Protein AF-A0A1V6CHH7-F1 (afdb_monomer)

Sequence (220 aa):
MQAKPAYALEMKVGQLLVKRGFLDEGQLEEALTVQRKLKEYKPLGEICKELGFISGRVLRDFLSRYQKQIFLGELINKMGIISDEQLDEALQQQKKSGEKLGQILIKNGMITSAVLIDSLCVQLGIEKMHPRKDHVDRNLLDEANHAYFRKKRVIPLQLDKTKRVLTVVMEDPTDNEAIGDLQKMFNASVEPFIGPPGVTEFLLNEIFDVWYVSHSHRRA

Nearest PDB structures (foldseek):
  5htl-assembly1_B  TM=8.726E-01  e=5.259E-08  Vibrio cholerae
  8pfa-assembly1_B  TM=8.057E-01  e=2.165E-07  Thermus thermophilus HB27
  8pe0-assembly1_B  TM=7.975E-01  e=2.874E-07  Thermus thermophilus HB27
  7lkm-assembly2_B  TM=6.733E-01  e=1.162E-07  Xanthomonas citri pv. citri str. 306
  7lko-assembly2_A  TM=6.898E-01  e=7.108E-07  Xanthomonas citri pv. citri str. 306

Solvent-accessible surface area (backbone atoms only — not comparable to full-atom values): 12902 Å² total; per-residue (Å²): 138,83,80,81,80,83,75,69,88,78,72,50,70,65,58,48,34,34,78,69,67,61,35,52,72,65,59,48,51,50,38,50,54,52,49,72,70,45,94,60,91,61,60,64,70,58,44,30,35,76,73,63,64,35,52,71,65,58,50,51,54,47,25,63,74,68,72,51,59,70,44,68,64,59,49,43,32,74,66,66,63,40,52,71,68,56,48,52,50,41,52,54,50,26,75,73,71,70,54,58,59,68,58,48,33,38,75,70,67,60,43,52,73,66,56,48,52,54,50,48,26,69,60,70,74,41,52,79,44,86,86,54,75,90,58,41,46,62,69,65,51,71,76,44,61,64,68,53,37,59,74,67,30,36,41,66,29,48,69,43,79,88,79,33,37,31,38,30,40,18,61,54,84,80,47,60,64,59,51,53,50,50,22,64,74,70,68,23,51,69,46,66,25,39,32,58,85,65,47,44,59,51,46,52,44,67,69,52,55,60,51,62,72,68,58,68,75,80,77,126

pLDDT: mean 81.95, std 16.04, range [28.86, 96.25]

Secondary structure (DSSP, 8-state):
-PPPP-------HHHHHHHTTSS-HHHHHHHHHHHHH-SS---HHHHHHHTTSS-HHHHHHHHHHTT----HHHHHHHTTSS-HHHHHHHHHHHHHH---HHHHHHHTTSS-HHHHHHHHHHHHT--B----GGGS-HHHHHTS-HHHHHHHTEEEEEEETTTTEEEEEES-TT-HHHHHHHHHHHTSEEEEEEPPTTHHHHHHHHHHHHHHHHHTTS--

Foldseek 3Di:
DDDDDDPDPPQAPLSVCCVVVLAPPVLSVVLVVVQVPDPFHADSLVSCCVVVSHPPVRSVVSCVVVVVQVPLLVLCCVRVLADPVRSVVLVVVCVVPVDDSLVSCVVVVSDPPVSSLVSVCRRVVAAADADDLVQADVVLVVLDPVVLCVVQVKGFRDAPPVQQETEMEGCDPPPVVNQVVSCVSSVGHYRYHYYDPCSSVVSSCVNPVVVVVVPVPPPD

Structure (mmCIF, N/CA/C/O backbone):
data_AF-A0A1V6CHH7-F1
#
_entry.id   AF-A0A1V6CHH7-F1
#
loop_
_atom_site.group_PDB
_atom_site.id
_atom_site.type_symbol
_atom_site.label_atom_id
_atom_site.label_alt_id
_atom_site.label_comp_id
_atom_site.label_asym_id
_atom_site.label_entity_id
_atom_site.label_seq_id
_atom_site.pdbx_PDB_ins_code
_atom_site.Cartn_x
_atom_site.Cartn_y
_atom_site.Cartn_z
_atom_site.occupancy
_atom_site.B_iso_or_equiv
_atom_site.auth_seq_id
_atom_site.auth_comp_id
_atom_site.auth_asym_id
_atom_site.auth_atom_id
_atom_site.pdbx_PDB_model_num
ATOM 1 N N . MET A 1 1 ? -28.448 18.835 31.949 1.00 37.50 1 MET A N 1
ATOM 2 C CA . MET A 1 1 ? -28.717 17.784 30.943 1.00 37.50 1 MET A CA 1
ATOM 3 C C . MET A 1 1 ? -28.464 18.390 29.573 1.00 37.50 1 MET A C 1
ATOM 5 O O . MET A 1 1 ? -29.307 19.130 29.091 1.00 37.50 1 MET A O 1
ATOM 9 N N . GLN A 1 2 ? -27.263 18.215 29.017 1.00 28.86 2 GLN A N 1
ATOM 10 C CA . GLN A 1 2 ? -26.911 18.787 27.713 1.00 28.86 2 GLN A CA 1
ATOM 11 C C . GLN A 1 2 ? -27.293 17.817 26.591 1.00 28.86 2 GLN A C 1
ATOM 13 O O . GLN A 1 2 ? -27.089 16.608 26.701 1.00 28.86 2 GLN A O 1
ATOM 18 N N . ALA A 1 3 ? -27.915 18.374 25.556 1.00 32.84 3 ALA A N 1
ATOM 19 C CA . ALA A 1 3 ? -28.428 17.678 24.390 1.00 32.84 3 ALA A CA 1
ATOM 20 C C . ALA A 1 3 ? -27.291 17.076 23.548 1.00 32.84 3 ALA A C 1
ATOM 22 O O . ALA A 1 3 ? -26.293 17.739 23.273 1.00 32.84 3 ALA A O 1
ATOM 23 N N . LYS A 1 4 ? -27.468 15.818 23.123 1.00 29.48 4 LYS A N 1
ATOM 24 C CA . LYS A 1 4 ? -26.611 15.148 22.135 1.00 29.48 4 LYS A CA 1
ATOM 25 C C . LYS A 1 4 ? -26.684 15.900 20.796 1.00 29.48 4 LYS A C 1
ATOM 27 O O . LYS A 1 4 ? -27.801 16.176 20.352 1.00 29.48 4 LYS A O 1
ATOM 32 N N . PRO A 1 5 ? -25.560 16.193 20.121 1.00 31.23 5 PRO A N 1
ATOM 33 C CA . PRO A 1 5 ? -25.611 16.731 18.773 1.00 31.23 5 PRO A CA 1
ATOM 34 C C . PRO A 1 5 ? -26.110 15.649 17.806 1.00 31.23 5 PRO A C 1
ATOM 36 O O . PRO A 1 5 ? -25.734 14.478 17.891 1.00 31.23 5 PRO A O 1
ATOM 39 N N . ALA A 1 6 ? -26.998 16.059 16.906 1.00 34.72 6 ALA A N 1
ATOM 40 C CA . ALA A 1 6 ? -27.558 15.240 15.846 1.00 34.72 6 ALA A CA 1
ATOM 41 C C . ALA A 1 6 ? -26.473 14.904 14.812 1.00 34.72 6 ALA A C 1
ATOM 43 O O . ALA A 1 6 ? -26.274 15.638 13.846 1.00 34.72 6 ALA A O 1
ATOM 44 N N . TYR A 1 7 ? -25.769 13.788 15.004 1.00 33.09 7 TYR A N 1
ATOM 45 C CA . TYR A 1 7 ? -25.058 13.143 13.907 1.00 33.09 7 TYR A CA 1
ATOM 46 C C . TYR A 1 7 ? -26.117 12.638 12.928 1.00 33.09 7 TYR A C 1
ATOM 48 O O . TYR A 1 7 ? -26.926 11.766 13.251 1.00 33.09 7 TYR A O 1
ATOM 56 N N . ALA A 1 8 ? -26.167 13.277 11.761 1.00 28.98 8 ALA A N 1
ATOM 57 C CA . ALA A 1 8 ? -26.983 12.878 10.628 1.00 28.98 8 ALA A CA 1
ATOM 58 C C . ALA A 1 8 ? -26.896 11.358 10.421 1.00 28.98 8 ALA A C 1
ATOM 60 O O . ALA A 1 8 ? -25.827 10.785 10.606 1.00 28.98 8 ALA A O 1
ATOM 61 N N . LEU A 1 9 ? -28.010 10.715 10.050 1.00 34.28 9 LEU A N 1
ATOM 62 C CA . LEU A 1 9 ? -28.070 9.286 9.734 1.00 34.28 9 LEU A CA 1
ATOM 63 C C . LEU A 1 9 ? -26.951 8.893 8.750 1.00 34.28 9 LEU A C 1
ATOM 65 O O . LEU A 1 9 ? -27.120 8.976 7.531 1.00 34.28 9 LEU A O 1
ATOM 69 N N . GLU A 1 10 ? -25.808 8.449 9.268 1.00 47.56 10 GLU A N 1
ATOM 70 C CA . GLU A 1 10 ? -24.714 7.946 8.454 1.00 47.56 10 GLU A CA 1
ATOM 71 C C . GLU A 1 10 ? -25.111 6.577 7.910 1.00 47.56 10 GLU A C 1
ATOM 73 O O . GLU A 1 10 ? -24.946 5.536 8.548 1.00 47.56 10 GLU A O 1
ATOM 78 N N . MET A 1 11 ? -25.655 6.564 6.695 1.00 56.47 11 MET A N 1
ATOM 79 C CA . MET A 1 11 ? -25.914 5.320 5.979 1.00 56.47 11 MET A CA 1
ATOM 80 C C . MET A 1 11 ? -24.599 4.539 5.820 1.00 56.47 11 MET A C 1
ATOM 82 O O . MET A 1 11 ? -23.592 5.065 5.331 1.00 56.47 11 MET A O 1
ATOM 86 N N . LYS A 1 12 ? -24.575 3.266 6.229 1.00 70.50 12 LYS A N 1
ATOM 87 C CA . LYS A 1 12 ? -23.398 2.389 6.063 1.00 70.50 12 LYS A CA 1
ATOM 88 C C . LYS A 1 12 ? -23.129 2.129 4.573 1.00 70.50 12 LYS A C 1
ATOM 90 O O . LYS A 1 12 ? -24.052 2.197 3.768 1.00 70.50 12 LYS A O 1
ATOM 95 N N . VAL A 1 13 ? -21.882 1.802 4.196 1.00 72.44 13 VAL A N 1
ATOM 96 C CA . VAL A 1 13 ? -21.494 1.549 2.782 1.00 72.44 13 VAL A CA 1
ATOM 97 C C . VAL A 1 13 ? -22.425 0.532 2.116 1.00 72.44 13 VAL A C 1
ATOM 99 O O . VAL A 1 13 ? -22.892 0.786 1.015 1.00 72.44 13 VAL A O 1
ATOM 102 N N . GLY A 1 14 ? -22.769 -0.562 2.803 1.00 74.44 14 GLY A N 1
ATOM 103 C CA . GLY A 1 14 ? -23.695 -1.571 2.277 1.00 74.44 14 GLY A CA 1
ATOM 104 C C . GLY A 1 14 ? -25.091 -1.029 1.968 1.00 74.44 14 GLY A C 1
ATOM 105 O O . GLY A 1 14 ? -25.618 -1.252 0.887 1.00 74.44 14 GLY A O 1
ATOM 106 N N . GLN A 1 15 ? -25.663 -0.227 2.869 1.00 79.31 15 GLN A N 1
ATOM 107 C CA . GLN A 1 15 ? -26.970 0.407 2.651 1.00 79.31 15 GLN A CA 1
ATOM 108 C C . GLN A 1 15 ? -26.923 1.441 1.522 1.00 79.31 15 GLN A C 1
ATOM 110 O O . GLN A 1 15 ? -27.891 1.629 0.792 1.00 79.31 15 GLN A O 1
ATOM 115 N N . LEU A 1 16 ? -25.789 2.125 1.381 1.00 79.69 16 LEU A N 1
ATOM 116 C CA . LEU A 1 16 ? -25.525 3.054 0.291 1.00 79.69 16 LEU A CA 1
ATOM 117 C C . LEU A 1 16 ? -25.422 2.322 -1.054 1.00 79.69 16 LEU A C 1
ATOM 119 O O . LEU A 1 16 ? -25.977 2.810 -2.034 1.00 79.69 16 LEU A O 1
ATOM 123 N N . LEU A 1 17 ? -24.764 1.163 -1.102 1.00 82.19 17 LEU A N 1
ATOM 124 C CA . LEU A 1 17 ? -24.679 0.326 -2.301 1.00 82.19 17 LEU A CA 1
ATOM 125 C C . LEU A 1 17 ? -26.068 -0.163 -2.732 1.00 82.19 17 LEU A C 1
ATOM 127 O O . LEU A 1 17 ? -26.404 -0.031 -3.908 1.00 82.19 17 LEU A O 1
ATOM 131 N N . VAL A 1 18 ? -26.902 -0.603 -1.782 1.00 86.12 18 VAL A N 1
ATOM 132 C CA . VAL A 1 18 ? -28.293 -1.007 -2.057 1.00 86.12 18 VAL A CA 1
ATOM 133 C C . VAL A 1 18 ? -29.136 0.163 -2.547 1.00 86.12 18 VAL A C 1
ATOM 135 O O . VAL A 1 18 ? -29.728 0.113 -3.621 1.00 86.12 18 VAL A O 1
ATOM 138 N N . LYS A 1 19 ? -29.122 1.287 -1.820 1.00 81.94 19 LYS A N 1
ATOM 139 C CA . LYS A 1 19 ? -29.899 2.484 -2.181 1.00 81.94 19 LYS A CA 1
ATOM 140 C C . LYS A 1 19 ? -29.558 3.029 -3.571 1.00 81.94 19 LYS A C 1
ATOM 142 O O . LYS A 1 19 ? -30.366 3.730 -4.174 1.00 81.94 19 LYS A O 1
ATOM 147 N N 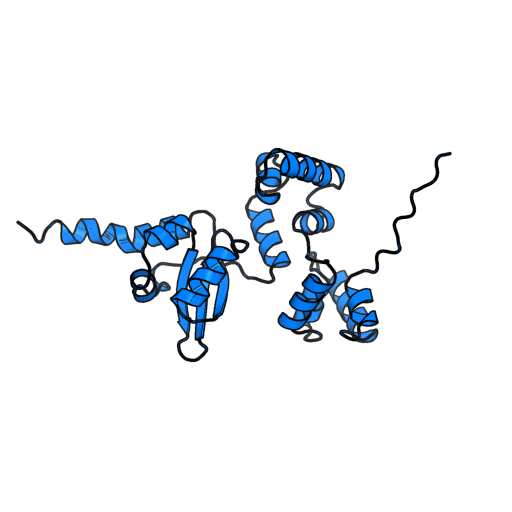. ARG A 1 20 ? -28.345 2.774 -4.059 1.00 82.81 20 ARG A N 1
ATOM 148 C CA . ARG A 1 20 ? -27.863 3.239 -5.364 1.00 82.81 20 ARG A CA 1
ATOM 149 C C . ARG A 1 20 ? -27.937 2.163 -6.452 1.00 82.81 20 ARG A C 1
ATOM 151 O O . ARG A 1 20 ? -27.509 2.443 -7.565 1.00 82.81 20 ARG A O 1
ATOM 158 N N . GLY A 1 21 ? -28.477 0.982 -6.142 1.00 83.38 21 GLY A N 1
ATOM 159 C CA . GLY A 1 21 ? -28.689 -0.107 -7.097 1.00 83.38 21 GLY A CA 1
ATOM 160 C C . GLY A 1 21 ? -27.425 -0.876 -7.487 1.00 83.38 21 GLY A C 1
ATOM 161 O O . GLY A 1 21 ? -27.430 -1.552 -8.508 1.00 83.38 21 GLY A O 1
ATOM 162 N N . PHE A 1 22 ? -26.338 -0.762 -6.715 1.00 84.38 22 PHE A N 1
ATOM 163 C CA . PHE A 1 22 ? -25.127 -1.571 -6.922 1.00 84.38 22 PHE A CA 1
ATOM 164 C C . PHE A 1 22 ? -25.210 -2.941 -6.250 1.00 84.38 22 PHE A C 1
ATOM 166 O O . PHE A 1 22 ? -24.449 -3.830 -6.611 1.00 84.38 22 PHE A O 1
ATOM 173 N N . LEU A 1 23 ? -26.092 -3.080 -5.260 1.00 88.56 23 LEU A N 1
ATOM 174 C CA . LEU A 1 23 ? -26.434 -4.335 -4.601 1.00 88.56 23 LEU A CA 1
ATOM 175 C C . LEU A 1 23 ? -27.955 -4.421 -4.466 1.00 88.56 23 LEU A C 1
ATOM 177 O O . LEU A 1 23 ? -28.618 -3.387 -4.357 1.00 88.56 23 LEU A O 1
ATOM 181 N N . ASP A 1 24 ? -28.498 -5.629 -4.406 1.00 92.00 24 ASP A N 1
ATOM 182 C CA . ASP A 1 24 ? -29.839 -5.862 -3.865 1.00 92.00 24 ASP A CA 1
ATOM 183 C C . ASP A 1 24 ? -29.795 -6.183 -2.355 1.00 92.00 24 ASP A C 1
ATOM 185 O O . ASP A 1 24 ? -28.725 -6.311 -1.745 1.00 92.00 24 ASP A O 1
ATOM 189 N N . GLU A 1 25 ? -30.966 -6.251 -1.716 1.00 89.25 25 GLU A N 1
ATOM 190 C CA . GLU A 1 25 ? -31.066 -6.533 -0.278 1.00 89.25 25 GLU A CA 1
ATOM 191 C C . GLU A 1 25 ? -30.556 -7.936 0.091 1.00 89.25 25 GLU A C 1
ATOM 193 O O . GLU A 1 25 ? -29.944 -8.092 1.149 1.00 89.25 25 GLU A O 1
ATOM 198 N N . GLY A 1 26 ? -30.725 -8.927 -0.791 1.00 89.19 26 GLY A N 1
ATOM 199 C CA . GLY A 1 26 ? -30.255 -10.297 -0.576 1.00 89.19 26 GLY A CA 1
ATOM 200 C C . GLY A 1 26 ? -28.731 -10.404 -0.640 1.00 89.19 26 GLY A C 1
ATOM 201 O O . GLY A 1 26 ? -28.111 -10.982 0.250 1.00 89.19 26 GLY A O 1
ATOM 202 N N . GLN A 1 27 ? -28.108 -9.760 -1.626 1.00 90.56 27 GLN A N 1
ATOM 203 C CA . GLN A 1 27 ? -26.653 -9.651 -1.758 1.00 90.56 27 GLN A CA 1
ATOM 204 C C . GLN A 1 27 ? -26.027 -8.939 -0.553 1.00 90.56 27 GLN A C 1
ATOM 206 O O . GLN A 1 27 ? -24.961 -9.326 -0.065 1.00 90.56 27 GLN A O 1
ATOM 211 N N . LEU A 1 28 ? -26.686 -7.894 -0.040 1.00 89.38 28 LEU A N 1
ATOM 212 C CA . LEU A 1 28 ? -26.245 -7.216 1.176 1.00 89.38 28 LEU A CA 1
ATOM 213 C C . LEU A 1 28 ? -26.321 -8.143 2.400 1.00 89.38 28 LEU A C 1
ATOM 215 O O . LEU A 1 28 ? -25.389 -8.167 3.209 1.00 89.38 28 LEU A O 1
ATOM 219 N N . GLU A 1 29 ? -27.411 -8.891 2.551 1.00 91.06 29 GLU A N 1
ATOM 220 C CA . GLU A 1 29 ? -27.603 -9.822 3.665 1.00 91.06 29 GLU A CA 1
ATOM 221 C C . GLU A 1 29 ? -26.596 -10.981 3.636 1.00 91.06 29 GLU A C 1
ATOM 223 O O . GLU A 1 29 ? -26.021 -11.341 4.672 1.00 91.06 29 GLU A O 1
ATOM 228 N N . GLU A 1 30 ? -26.301 -11.506 2.447 1.00 92.00 30 GLU A N 1
ATOM 229 C CA . GLU A 1 30 ? -25.282 -12.533 2.242 1.00 92.00 30 GLU A CA 1
ATOM 230 C C . GLU A 1 30 ? -23.889 -12.019 2.628 1.00 92.00 30 GLU A C 1
ATOM 232 O O . GLU A 1 30 ? -23.204 -12.629 3.457 1.00 92.00 30 GLU A O 1
ATOM 237 N N . ALA A 1 31 ? -23.496 -10.844 2.125 1.00 87.88 31 ALA A N 1
ATOM 238 C CA . ALA A 1 31 ? -22.212 -10.232 2.457 1.00 87.88 31 ALA A CA 1
ATOM 239 C C . ALA A 1 31 ? -22.072 -9.947 3.966 1.00 87.88 31 ALA A C 1
ATOM 241 O O . ALA A 1 31 ? -21.010 -10.174 4.550 1.00 87.88 31 ALA A O 1
ATOM 242 N N . LEU A 1 32 ? -23.144 -9.499 4.631 1.00 87.94 32 LEU A N 1
ATOM 243 C CA . LEU A 1 32 ? -23.162 -9.287 6.085 1.00 87.94 32 LEU A CA 1
ATOM 244 C C . LEU A 1 32 ? -23.050 -10.600 6.868 1.00 87.94 32 LEU A C 1
ATOM 246 O O . LEU A 1 32 ? -22.394 -10.645 7.912 1.00 87.94 32 LEU A O 1
ATOM 250 N N . THR A 1 33 ? -23.672 -11.670 6.375 1.00 91.19 33 THR A N 1
ATOM 251 C CA . THR A 1 33 ? -23.576 -13.008 6.967 1.00 91.19 33 THR A CA 1
ATOM 252 C C . THR A 1 33 ? -22.151 -13.538 6.894 1.00 91.19 33 THR A C 1
ATOM 254 O O . THR A 1 33 ? -21.646 -14.063 7.889 1.00 91.19 33 THR A O 1
ATOM 257 N N . VAL A 1 34 ? -21.482 -13.359 5.752 1.00 89.31 34 VAL A N 1
ATOM 258 C CA . VAL A 1 34 ? -20.058 -13.683 5.597 1.00 89.31 34 VAL A CA 1
ATOM 259 C C . VAL A 1 34 ? -19.221 -12.841 6.557 1.00 89.31 34 VAL A C 1
ATOM 261 O O . VAL A 1 34 ? -18.462 -13.404 7.342 1.00 89.31 34 VAL A O 1
ATOM 264 N N . GLN A 1 35 ? -19.420 -11.518 6.588 1.00 86.56 35 GLN A N 1
ATOM 265 C CA . GLN A 1 35 ? -18.656 -10.609 7.449 1.00 86.56 35 GLN A CA 1
ATOM 266 C C . GLN A 1 35 ? -18.708 -11.002 8.931 1.00 86.56 35 GLN A C 1
ATOM 268 O O . GLN A 1 35 ? -17.686 -10.971 9.609 1.00 86.56 35 GLN A O 1
ATOM 273 N N . ARG A 1 36 ? -19.883 -11.404 9.433 1.00 86.69 36 ARG A N 1
ATOM 274 C CA . ARG A 1 36 ? -20.072 -11.828 10.834 1.00 86.69 36 ARG A CA 1
ATOM 275 C C . ARG A 1 36 ? -19.389 -13.151 11.176 1.00 86.69 36 ARG A C 1
ATOM 277 O O . ARG A 1 36 ? -19.125 -13.400 12.347 1.00 86.69 36 ARG A O 1
ATOM 284 N N . LYS A 1 37 ? -19.166 -14.017 10.185 1.00 88.69 37 LYS A N 1
ATOM 285 C CA . LYS A 1 37 ? -18.543 -15.337 10.368 1.00 88.69 37 LYS A CA 1
ATOM 286 C C . LYS A 1 37 ? -17.018 -15.291 10.267 1.00 88.69 37 LYS A C 1
ATOM 288 O O . LYS A 1 37 ? -16.365 -16.252 10.672 1.00 88.69 37 LYS A O 1
ATOM 293 N N . LEU A 1 38 ? -16.450 -14.219 9.714 1.00 82.50 38 LEU A N 1
ATOM 294 C CA . LEU A 1 38 ? -15.005 -14.070 9.597 1.00 82.50 38 LEU A CA 1
ATOM 295 C C . LEU A 1 38 ? -14.375 -13.841 10.974 1.00 82.50 38 LEU A C 1
ATOM 297 O O . LEU A 1 38 ? -14.866 -13.056 11.781 1.00 82.50 38 LEU A O 1
ATOM 301 N N . LYS A 1 39 ? -13.259 -14.533 11.223 1.00 75.69 39 LYS A N 1
ATOM 302 C CA . LYS A 1 39 ? -12.433 -14.311 12.418 1.00 75.69 39 LYS A CA 1
ATOM 303 C C . LYS A 1 39 ? -11.689 -12.975 12.361 1.00 75.69 39 LYS A C 1
ATOM 305 O O . LYS A 1 39 ? -11.415 -12.391 13.400 1.00 75.69 39 LYS A O 1
ATOM 310 N N . GLU A 1 40 ? -11.374 -12.515 11.154 1.00 72.44 40 GLU A N 1
ATOM 311 C CA . GLU A 1 40 ? -10.684 -11.255 10.889 1.00 72.44 40 GLU A CA 1
ATOM 312 C C . GLU A 1 40 ? -11.654 -10.248 10.275 1.00 72.44 40 GLU A C 1
ATOM 314 O O . GLU A 1 40 ? -12.497 -10.596 9.442 1.00 72.44 40 GLU A O 1
ATOM 319 N N . TYR A 1 41 ? -11.538 -8.984 10.679 1.00 72.88 41 TYR A N 1
ATOM 320 C CA . TYR A 1 41 ? -12.363 -7.924 10.120 1.00 72.88 41 TYR A CA 1
ATOM 321 C C . TYR A 1 41 ? -12.027 -7.725 8.639 1.00 72.88 41 TYR A C 1
ATOM 323 O O . TYR A 1 41 ? -10.924 -7.314 8.285 1.00 72.88 41 TYR A O 1
ATOM 331 N N . LYS A 1 42 ? -13.016 -7.954 7.772 1.00 75.12 42 LYS A N 1
ATOM 332 C CA . LYS A 1 42 ? -12.955 -7.582 6.357 1.00 75.12 42 LYS A CA 1
ATOM 333 C C . LYS A 1 42 ? -14.040 -6.543 6.050 1.00 75.12 42 LYS A C 1
ATOM 335 O O . LYS A 1 42 ? -15.192 -6.733 6.458 1.00 75.12 42 LYS A O 1
ATOM 340 N N . PRO A 1 43 ? -13.724 -5.435 5.353 1.00 79.75 43 PRO A N 1
ATOM 341 C CA . PRO A 1 43 ? -14.716 -4.447 4.952 1.00 79.75 43 PRO A CA 1
ATOM 342 C C . PRO A 1 43 ? -15.796 -5.059 4.059 1.00 79.75 43 PRO A C 1
ATOM 344 O O . PRO A 1 43 ? -15.513 -5.877 3.188 1.00 79.75 43 PRO A O 1
ATOM 347 N N . LEU A 1 44 ? -17.035 -4.595 4.217 1.00 81.31 44 LEU A N 1
ATOM 348 C CA . LEU A 1 44 ? -18.167 -5.138 3.468 1.00 81.31 44 LEU A CA 1
ATOM 349 C C . LEU A 1 44 ? -18.004 -4.976 1.947 1.00 81.31 44 LEU A C 1
ATOM 351 O O . LEU A 1 44 ? -18.374 -5.870 1.204 1.00 81.31 44 LEU A O 1
ATOM 355 N N . GLY A 1 45 ? -17.404 -3.872 1.485 1.00 80.94 45 GLY A N 1
ATOM 356 C CA . GLY A 1 45 ? -17.126 -3.665 0.059 1.00 80.94 45 GLY A CA 1
ATOM 357 C C . GLY A 1 45 ? -16.182 -4.720 -0.527 1.00 80.94 45 GLY A C 1
ATOM 358 O O . GLY A 1 45 ? -16.438 -5.224 -1.616 1.00 80.94 45 GLY A O 1
ATOM 359 N N . GLU A 1 46 ? -15.143 -5.107 0.216 1.00 78.88 46 GLU A N 1
ATOM 360 C CA . GLU A 1 46 ? -14.210 -6.166 -0.193 1.00 78.88 46 GLU A CA 1
ATOM 361 C C . GLU A 1 46 ? -14.899 -7.533 -0.236 1.00 78.88 46 GLU A C 1
ATOM 363 O O . GLU A 1 46 ? -14.711 -8.288 -1.184 1.00 78.88 46 GLU A O 1
ATOM 368 N N . ILE A 1 47 ? -15.777 -7.820 0.728 1.00 84.69 47 ILE A N 1
ATOM 369 C CA . ILE A 1 47 ? -16.596 -9.040 0.716 1.00 84.69 47 ILE A CA 1
ATOM 370 C C . ILE A 1 47 ? -17.524 -9.053 -0.505 1.00 84.69 47 ILE A C 1
ATOM 372 O O . ILE A 1 47 ? -17.595 -10.054 -1.210 1.00 84.69 47 ILE A O 1
ATOM 376 N N . CYS A 1 48 ? -18.187 -7.937 -0.820 1.00 85.00 48 CYS A N 1
ATOM 377 C CA . CYS A 1 48 ? -19.018 -7.825 -2.021 1.00 85.00 48 CYS A CA 1
ATOM 378 C C . CYS A 1 48 ? -18.209 -8.021 -3.316 1.00 85.00 48 CYS A C 1
ATOM 380 O O . CYS A 1 48 ? -18.752 -8.517 -4.302 1.00 85.00 48 CYS A O 1
ATOM 382 N N . LYS A 1 49 ? -16.924 -7.637 -3.327 1.00 87.12 49 LYS A N 1
ATOM 383 C CA . LYS A 1 49 ? -16.003 -7.883 -4.446 1.00 87.12 49 LYS A CA 1
ATOM 384 C C . LYS A 1 49 ? -15.664 -9.368 -4.574 1.00 87.12 49 LYS A C 1
ATOM 386 O O . LYS A 1 49 ? -15.733 -9.909 -5.671 1.00 87.12 49 LYS A O 1
ATOM 391 N N . GLU A 1 50 ? -15.322 -10.024 -3.466 1.00 85.12 50 GLU A N 1
ATOM 392 C CA . GLU A 1 50 ? -14.983 -11.456 -3.426 1.00 85.12 50 GLU A CA 1
ATOM 393 C C . GLU A 1 50 ? -16.166 -12.357 -3.788 1.00 85.12 50 GLU A C 1
ATOM 395 O O . GLU A 1 50 ? -15.990 -13.342 -4.497 1.00 85.12 50 GLU A O 1
ATOM 400 N N . LEU A 1 51 ? -17.376 -11.986 -3.363 1.00 87.94 51 LEU A N 1
ATOM 401 C CA . LEU A 1 51 ? -18.618 -12.671 -3.734 1.00 87.94 51 LEU A CA 1
ATOM 402 C C . LEU A 1 51 ? -19.058 -12.378 -5.180 1.00 87.94 51 LEU A C 1
ATOM 404 O O . LEU A 1 51 ? -20.035 -12.947 -5.658 1.00 87.94 51 LEU A O 1
ATOM 408 N N . GLY A 1 52 ? -18.356 -11.492 -5.893 1.00 86.25 52 GLY A N 1
ATOM 409 C CA . GLY A 1 52 ? -18.651 -11.153 -7.285 1.00 86.25 52 GLY A CA 1
ATOM 410 C C . GLY A 1 52 ? -19.869 -10.247 -7.480 1.00 86.25 52 GLY A C 1
ATOM 411 O O . GLY A 1 52 ? -20.282 -10.031 -8.617 1.00 86.25 52 GLY A O 1
ATOM 412 N N . PHE A 1 53 ? -20.433 -9.679 -6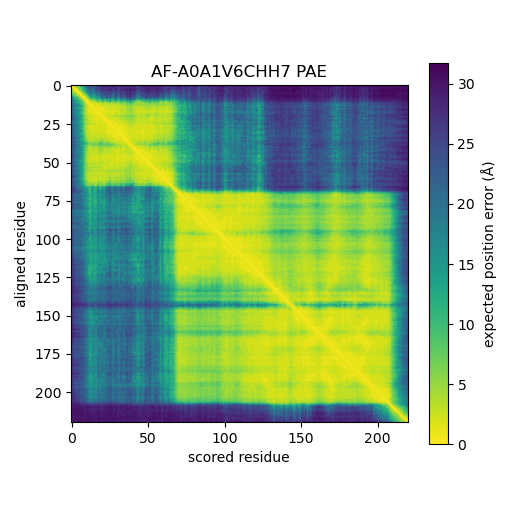.410 1.00 90.38 53 PHE A N 1
ATOM 413 C CA . PHE A 1 53 ? -21.594 -8.786 -6.497 1.00 90.38 53 PHE A CA 1
ATOM 414 C C . PHE A 1 53 ? -21.243 -7.436 -7.117 1.00 90.38 53 PHE A C 1
ATOM 416 O O . PHE A 1 53 ? -22.052 -6.837 -7.821 1.00 90.38 53 PHE A O 1
ATOM 423 N N . ILE A 1 54 ? -20.022 -6.955 -6.877 1.00 86.25 54 ILE A N 1
ATOM 424 C CA . ILE A 1 54 ? -19.514 -5.708 -7.450 1.00 86.25 54 ILE A CA 1
ATOM 425 C C . ILE A 1 54 ? -18.090 -5.897 -7.963 1.00 86.25 54 ILE A C 1
ATOM 427 O O . ILE A 1 54 ? -17.257 -6.544 -7.336 1.00 86.25 54 ILE A O 1
ATOM 431 N N . SER A 1 55 ? -17.770 -5.279 -9.099 1.00 83.25 55 SER A N 1
ATOM 432 C CA . SER A 1 55 ? -16.386 -5.258 -9.576 1.00 83.25 55 SER A CA 1
ATOM 433 C C . SER A 1 55 ? -15.533 -4.295 -8.744 1.00 83.25 55 SER A C 1
ATOM 435 O O . SER A 1 55 ? -16.017 -3.265 -8.269 1.00 83.25 55 SER A O 1
ATOM 437 N N . GLY A 1 56 ? -14.228 -4.564 -8.646 1.00 74.94 56 GLY A N 1
ATOM 438 C CA . GLY A 1 56 ? -13.294 -3.662 -7.962 1.00 74.94 56 GLY A CA 1
ATOM 439 C C . GLY A 1 56 ? -13.270 -2.245 -8.555 1.00 74.94 56 GLY A C 1
ATOM 440 O O . GLY A 1 56 ? -13.083 -1.279 -7.824 1.00 74.94 56 GLY A O 1
ATOM 441 N N . ARG A 1 57 ? -13.522 -2.089 -9.866 1.00 74.50 57 ARG A N 1
ATOM 442 C CA . ARG A 1 57 ? -13.643 -0.767 -10.508 1.00 74.50 57 ARG A CA 1
ATOM 443 C C . ARG A 1 57 ? -14.885 -0.023 -10.013 1.00 74.50 57 ARG A C 1
ATOM 445 O O . ARG A 1 57 ? -14.767 1.114 -9.576 1.00 74.50 57 ARG A O 1
ATOM 452 N N . VAL A 1 58 ? -16.041 -0.686 -10.021 1.00 76.81 58 VAL A N 1
ATOM 453 C CA . VAL A 1 58 ? -17.311 -0.110 -9.552 1.00 76.81 58 VAL A CA 1
ATOM 454 C C . VAL A 1 58 ? -17.231 0.265 -8.075 1.00 76.81 58 VAL A C 1
ATOM 456 O O . VAL A 1 58 ? -17.644 1.360 -7.704 1.00 76.81 58 VAL A O 1
ATOM 459 N N . LEU A 1 59 ? -16.644 -0.600 -7.244 1.00 77.75 59 LEU A N 1
ATOM 460 C CA . LEU A 1 59 ? -16.433 -0.315 -5.828 1.00 77.75 59 LEU A CA 1
ATOM 461 C C . LEU A 1 59 ? -15.541 0.918 -5.632 1.00 77.75 59 LEU A C 1
ATOM 463 O O . LEU A 1 59 ? -15.912 1.819 -4.885 1.00 77.75 59 LEU A O 1
ATOM 467 N N . ARG A 1 60 ? -14.405 1.012 -6.333 1.00 71.19 60 ARG A N 1
ATOM 468 C CA . ARG A 1 60 ? -13.517 2.183 -6.239 1.00 71.19 60 ARG A CA 1
ATOM 469 C C . ARG A 1 60 ? -14.201 3.475 -6.681 1.00 71.19 60 ARG A C 1
ATOM 471 O O . ARG A 1 60 ? -14.094 4.485 -5.981 1.00 71.19 60 ARG A O 1
ATOM 478 N N . ASP A 1 61 ? -14.931 3.442 -7.793 1.00 71.06 61 ASP A N 1
ATOM 479 C CA . ASP A 1 61 ? -15.664 4.604 -8.306 1.00 71.06 61 ASP A CA 1
ATOM 480 C C . ASP A 1 61 ? -16.759 5.039 -7.325 1.00 71.06 61 ASP A C 1
ATOM 482 O O . ASP A 1 61 ? -16.956 6.231 -7.082 1.00 71.06 61 ASP A O 1
ATOM 486 N N . PHE A 1 62 ? -17.448 4.072 -6.717 1.00 78.25 62 PHE A N 1
ATOM 487 C CA . PHE A 1 62 ? -18.471 4.306 -5.707 1.00 78.25 62 PHE A CA 1
ATOM 488 C C . PHE A 1 62 ? -17.896 4.964 -4.450 1.00 78.25 62 PHE A C 1
ATOM 490 O O . PHE A 1 62 ? -18.358 6.028 -4.036 1.00 78.25 62 PHE A O 1
ATOM 497 N N . LEU A 1 63 ? -16.863 4.360 -3.860 1.00 72.31 63 LEU A N 1
ATOM 498 C CA . LEU A 1 63 ? -16.207 4.860 -2.651 1.00 72.31 63 LEU A CA 1
ATOM 499 C C . LEU A 1 63 ? -15.631 6.269 -2.864 1.00 72.31 63 LEU A C 1
ATOM 501 O O . LEU A 1 63 ? -15.785 7.132 -1.999 1.00 72.31 63 LEU A O 1
ATOM 505 N N . SER A 1 64 ? -15.070 6.532 -4.048 1.00 66.50 64 SER A N 1
ATOM 506 C CA . SER A 1 64 ? -14.568 7.856 -4.435 1.00 66.50 64 SER A CA 1
ATOM 507 C C . SER A 1 64 ? -15.688 8.896 -4.558 1.00 66.50 64 SER A C 1
ATOM 509 O O . SER A 1 64 ? -15.537 10.019 -4.082 1.00 66.50 64 SER A O 1
ATOM 511 N N . ARG A 1 65 ? -16.839 8.536 -5.150 1.00 69.12 65 ARG A N 1
ATOM 512 C CA . ARG A 1 65 ? -17.984 9.453 -5.338 1.00 69.12 65 ARG A CA 1
ATOM 513 C C . ARG A 1 65 ? -18.718 9.796 -4.044 1.00 69.12 65 ARG A C 1
ATOM 515 O O . ARG A 1 65 ? -19.269 10.887 -3.945 1.00 69.12 65 ARG A O 1
ATOM 522 N N . TYR A 1 66 ? -18.749 8.888 -3.070 1.00 61.56 66 TYR A N 1
ATOM 523 C CA . TYR A 1 66 ? -19.463 9.093 -1.801 1.00 61.56 66 TYR A CA 1
ATOM 524 C C . TYR A 1 66 ? -18.543 9.435 -0.627 1.00 61.56 66 TYR A C 1
ATOM 526 O O . TYR A 1 66 ? -18.969 9.308 0.518 1.00 61.56 66 TYR A O 1
ATOM 534 N N . GLN A 1 67 ? -17.292 9.833 -0.901 1.00 54.06 67 GLN A N 1
ATOM 535 C CA . GLN A 1 67 ? -16.251 10.136 0.096 1.00 54.06 67 GLN A CA 1
ATOM 536 C C . GLN A 1 67 ? -16.020 9.034 1.143 1.00 54.06 67 GLN A C 1
ATOM 538 O O . GLN A 1 67 ? -15.303 9.243 2.117 1.00 54.06 67 GLN A O 1
ATOM 543 N N . LYS A 1 68 ? -16.554 7.828 0.930 1.00 54.09 68 LYS A N 1
ATOM 544 C CA . LYS A 1 68 ? -16.241 6.661 1.747 1.00 54.09 68 LYS A CA 1
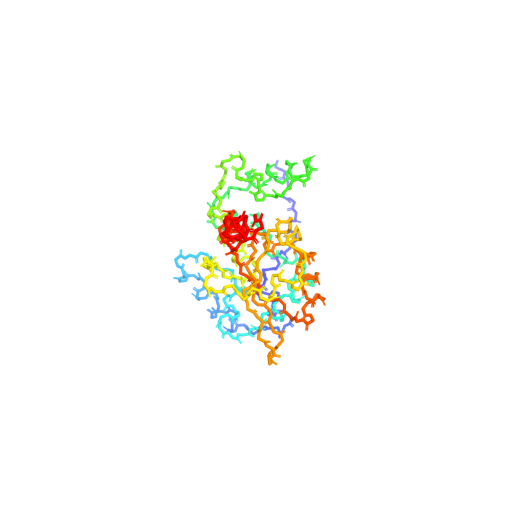ATOM 545 C C . LYS A 1 68 ? -15.005 5.995 1.179 1.00 54.09 68 LYS A C 1
ATOM 547 O O . LYS A 1 68 ? -15.047 4.828 0.818 1.00 54.09 68 LYS A O 1
ATOM 552 N N . GLN A 1 69 ? -13.895 6.724 1.106 1.00 56.56 69 GLN A N 1
ATOM 553 C CA . GLN A 1 69 ? -12.626 6.015 1.156 1.00 56.56 69 GLN A CA 1
ATOM 554 C C . GLN A 1 69 ? -12.588 5.310 2.507 1.00 56.56 69 GLN A C 1
ATOM 556 O O . GLN A 1 69 ? -12.964 5.888 3.526 1.00 56.56 69 GLN A O 1
ATOM 561 N N . ILE A 1 70 ? -12.206 4.038 2.519 1.00 64.06 70 ILE A N 1
ATOM 562 C CA . ILE A 1 70 ? -11.864 3.394 3.779 1.00 64.06 70 ILE A CA 1
ATOM 563 C C . ILE A 1 70 ? -10.677 4.201 4.295 1.00 64.06 70 ILE A C 1
ATOM 565 O O . ILE A 1 70 ? -9.602 4.131 3.712 1.00 64.06 70 ILE A O 1
ATOM 569 N N . PHE A 1 71 ? -10.876 5.061 5.289 1.00 79.31 71 PHE A N 1
ATOM 570 C CA . PHE A 1 71 ? -9.769 5.806 5.865 1.00 79.31 71 PHE A CA 1
ATOM 571 C C . PHE A 1 71 ? -8.939 4.831 6.679 1.00 79.31 71 PHE A C 1
ATOM 573 O O . PHE A 1 71 ? -9.483 4.073 7.479 1.00 79.31 71 PHE A O 1
ATOM 580 N N . LEU A 1 72 ? -7.623 4.861 6.488 1.00 83.62 72 LEU A N 1
ATOM 581 C CA . LEU A 1 72 ? -6.704 3.989 7.211 1.00 83.62 72 LEU A CA 1
ATOM 582 C C . LEU A 1 72 ? -6.940 4.058 8.729 1.00 83.62 72 LEU A C 1
ATOM 584 O O . LEU A 1 72 ? -7.017 3.029 9.387 1.00 83.62 72 LEU A O 1
ATOM 588 N N . GLY A 1 73 ? -7.117 5.269 9.267 1.00 85.62 73 GLY A N 1
ATOM 589 C CA . GLY A 1 73 ? -7.386 5.483 10.688 1.00 85.62 73 GLY A CA 1
ATOM 590 C C . GLY A 1 73 ? -8.687 4.836 11.158 1.00 85.62 73 GLY A C 1
ATOM 591 O O . GLY A 1 73 ? -8.676 4.065 12.112 1.00 85.62 73 GLY A O 1
ATOM 592 N N . GLU A 1 74 ? -9.794 5.076 10.450 1.00 83.50 74 GLU A N 1
ATOM 593 C CA . GLU A 1 74 ? -11.076 4.435 10.764 1.00 83.50 74 GLU A CA 1
ATOM 594 C C . GLU A 1 74 ? -11.020 2.915 10.630 1.00 83.50 74 GLU A C 1
ATOM 596 O O . GLU A 1 74 ? -11.686 2.206 11.376 1.00 83.50 74 GLU A O 1
ATOM 601 N N . LEU A 1 75 ? -10.272 2.408 9.650 1.00 84.00 75 LEU A N 1
ATOM 602 C CA . LEU A 1 75 ? -10.097 0.979 9.447 1.00 84.00 75 LEU A CA 1
ATOM 603 C C . LEU A 1 75 ? -9.395 0.360 10.656 1.00 84.00 75 LEU A C 1
ATOM 605 O O . LEU A 1 75 ? -9.920 -0.580 11.242 1.00 84.00 75 LEU A O 1
ATOM 609 N N . ILE A 1 76 ? -8.253 0.920 11.057 1.00 87.38 76 ILE A N 1
ATOM 610 C CA . ILE A 1 76 ? -7.467 0.460 12.211 1.00 87.38 76 ILE A CA 1
ATOM 611 C C . ILE A 1 76 ? -8.290 0.549 13.506 1.00 87.38 76 ILE A C 1
ATOM 613 O O . ILE A 1 76 ? -8.290 -0.389 14.303 1.00 87.38 76 ILE A O 1
ATOM 617 N N . ASN A 1 77 ? -9.051 1.630 13.686 1.00 88.19 77 ASN A N 1
ATOM 618 C CA . ASN A 1 77 ? -9.959 1.808 14.819 1.00 88.19 77 ASN A CA 1
ATOM 619 C C . ASN A 1 77 ? -11.097 0.768 14.826 1.00 88.19 77 ASN A C 1
ATOM 621 O O . ASN A 1 77 ? -11.313 0.095 15.829 1.00 88.19 77 ASN A O 1
ATOM 625 N N . LYS A 1 78 ? -11.757 0.527 13.685 1.00 82.00 78 LYS A N 1
ATOM 626 C CA . LYS A 1 78 ? -12.818 -0.494 13.552 1.00 82.00 78 LYS A CA 1
ATOM 627 C C . LYS A 1 78 ? -12.313 -1.921 13.751 1.00 82.00 78 LYS A C 1
ATOM 629 O O . LYS A 1 78 ? -13.094 -2.786 14.141 1.00 82.00 78 LYS A O 1
ATOM 634 N N . MET A 1 79 ? -11.030 -2.170 13.496 1.00 83.31 79 MET A N 1
ATOM 635 C CA . MET A 1 79 ? -10.366 -3.437 13.814 1.00 83.31 79 MET A CA 1
ATOM 636 C C . MET A 1 79 ? -10.045 -3.586 15.312 1.00 83.31 79 MET A C 1
ATOM 638 O O . MET A 1 79 ? -9.560 -4.636 15.720 1.00 83.31 79 MET A O 1
ATOM 642 N N . GLY A 1 80 ? -10.319 -2.566 16.134 1.00 86.25 80 GLY A N 1
ATOM 643 C CA . GLY A 1 80 ? -10.063 -2.566 17.575 1.00 86.25 80 GLY A CA 1
ATOM 644 C C . GLY A 1 80 ? -8.587 -2.409 17.942 1.00 86.25 80 GLY A C 1
ATOM 645 O O . GLY A 1 80 ? -8.208 -2.692 19.073 1.00 86.25 80 GLY A O 1
ATOM 646 N N . ILE A 1 81 ? -7.748 -1.996 16.988 1.00 92.44 81 ILE A N 1
ATOM 647 C CA . ILE A 1 81 ? -6.299 -1.867 17.182 1.00 92.44 81 ILE A CA 1
ATOM 648 C C . ILE A 1 81 ? -5.965 -0.560 17.907 1.00 92.44 81 ILE A C 1
ATOM 650 O O . ILE A 1 81 ? -5.045 -0.525 18.718 1.00 92.44 81 ILE A O 1
ATOM 654 N N . ILE A 1 82 ? -6.719 0.502 17.617 1.00 92.38 82 ILE A N 1
ATOM 655 C CA . ILE A 1 82 ? -6.609 1.800 18.289 1.00 92.38 82 ILE A CA 1
ATOM 656 C C . ILE A 1 82 ? -7.983 2.244 18.790 1.00 92.38 82 ILE A C 1
ATOM 658 O O . ILE A 1 82 ? -8.997 1.9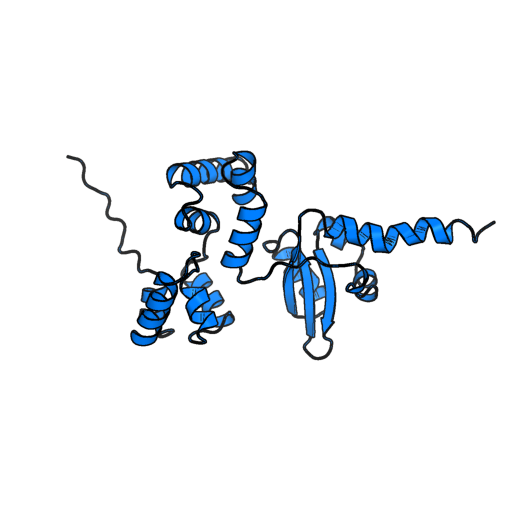19 18.169 1.00 92.38 82 ILE A O 1
ATOM 662 N N . SER A 1 83 ? -8.018 3.006 19.882 1.00 92.44 83 SER A N 1
ATOM 663 C CA . SER A 1 83 ? -9.247 3.627 20.388 1.00 92.44 83 SER A CA 1
ATOM 664 C C . SER A 1 83 ? -9.634 4.880 19.595 1.00 92.44 83 SER A C 1
ATOM 666 O O . SER A 1 83 ? -8.857 5.379 18.774 1.00 92.44 83 SER A O 1
ATOM 668 N N . ASP A 1 84 ? -10.844 5.395 19.827 1.00 85.62 84 ASP A N 1
ATOM 669 C CA . ASP A 1 84 ? -11.296 6.660 19.232 1.00 85.62 84 ASP A CA 1
ATOM 670 C C . ASP A 1 84 ? -10.411 7.826 19.695 1.00 85.62 84 ASP A C 1
ATOM 672 O O . ASP A 1 84 ? -10.001 8.657 18.888 1.00 85.62 84 ASP A O 1
ATOM 676 N N . GLU A 1 85 ? -10.016 7.833 20.972 1.00 91.69 85 GLU A N 1
ATOM 677 C CA . GLU A 1 85 ? -9.134 8.857 21.535 1.00 91.69 85 GLU A CA 1
ATOM 678 C C . GLU A 1 85 ? -7.739 8.827 20.896 1.00 91.69 85 GLU A C 1
ATOM 680 O O . GLU A 1 85 ? -7.186 9.876 20.569 1.00 91.69 85 GLU A O 1
ATOM 685 N N . GLN A 1 86 ? -7.179 7.632 20.676 1.00 91.69 86 GLN A N 1
ATOM 686 C CA . GLN A 1 86 ? -5.878 7.465 20.016 1.00 91.69 86 GLN A CA 1
ATOM 687 C C . GLN A 1 86 ? -5.922 7.904 18.548 1.00 91.69 86 GLN A C 1
ATOM 689 O O . GLN A 1 86 ? -4.976 8.521 18.051 1.00 91.69 86 GLN A O 1
ATOM 694 N N . LEU A 1 87 ? -7.021 7.603 17.848 1.00 91.69 87 LEU A N 1
ATOM 695 C CA . LEU A 1 87 ? -7.224 8.052 16.475 1.00 91.69 87 LEU A CA 1
ATOM 696 C C . LEU A 1 87 ? -7.318 9.582 16.403 1.00 91.69 87 LEU A C 1
ATOM 698 O O . LEU A 1 87 ? -6.634 10.195 15.579 1.00 91.69 87 LEU A O 1
ATOM 702 N N . ASP A 1 88 ? -8.112 10.201 17.276 1.00 89.12 88 ASP A N 1
ATOM 703 C CA . ASP A 1 88 ? -8.255 11.657 17.338 1.00 89.12 88 ASP A CA 1
ATOM 704 C C . ASP A 1 88 ? -6.926 12.347 17.662 1.00 89.12 88 ASP A C 1
ATOM 706 O O . ASP A 1 88 ? -6.566 13.339 17.018 1.00 89.12 88 ASP A O 1
ATOM 710 N N . GLU A 1 89 ? -6.156 11.805 18.606 1.00 92.81 89 GLU A N 1
ATOM 711 C CA . GLU A 1 89 ? -4.822 12.304 18.934 1.00 92.81 89 GLU A CA 1
ATOM 712 C C . GLU A 1 89 ? -3.893 12.254 17.710 1.00 92.81 89 GLU A C 1
ATOM 714 O O . GLU A 1 89 ? -3.280 13.263 17.343 1.00 92.81 89 GLU A O 1
ATOM 719 N N . ALA A 1 90 ? -3.828 11.108 17.028 1.00 92.31 90 ALA A N 1
ATOM 720 C CA . ALA A 1 90 ? -2.984 10.934 15.851 1.00 92.31 90 ALA A CA 1
ATOM 721 C C . ALA A 1 90 ? -3.398 11.862 14.691 1.00 92.31 90 ALA A C 1
ATOM 723 O O . ALA A 1 90 ? -2.536 12.421 14.009 1.00 92.31 90 ALA A O 1
ATOM 724 N N . LEU A 1 91 ? -4.700 12.098 14.492 1.00 86.94 91 LEU A N 1
ATOM 725 C CA . LEU A 1 91 ? -5.219 13.041 13.493 1.00 86.94 91 LEU A CA 1
ATOM 726 C C . LEU A 1 91 ? -4.886 14.501 13.835 1.00 86.94 91 LEU A C 1
ATOM 728 O O . LEU A 1 91 ? -4.583 15.298 12.942 1.00 86.94 91 LEU A O 1
ATOM 732 N N . GLN A 1 92 ? -4.918 14.879 15.115 1.00 88.69 92 GLN A N 1
ATOM 733 C CA . GLN A 1 92 ? -4.488 16.211 15.545 1.00 88.69 92 GLN A CA 1
ATOM 734 C C . GLN A 1 92 ? -2.989 16.420 15.322 1.00 88.69 92 GLN A C 1
ATOM 736 O O . GLN A 1 92 ? -2.584 17.491 14.864 1.00 88.69 92 GLN A O 1
ATOM 741 N N . GLN A 1 93 ? -2.170 15.408 15.616 1.00 92.81 93 GLN A N 1
ATOM 742 C CA . GLN A 1 93 ? -0.736 15.441 15.332 1.00 92.81 93 GLN A CA 1
ATOM 743 C C . GLN A 1 93 ? -0.477 15.533 13.825 1.00 92.81 93 GLN A C 1
ATOM 745 O O . GLN A 1 93 ? 0.298 16.386 13.397 1.00 92.81 93 GLN A O 1
ATOM 750 N N . GLN A 1 94 ? -1.206 14.760 13.015 1.00 88.94 94 GLN A N 1
ATOM 751 C CA . GLN A 1 94 ? -1.110 14.794 11.556 1.00 88.94 94 GLN A CA 1
ATOM 752 C C . GLN A 1 94 ? -1.345 16.194 10.991 1.00 88.94 94 GLN A C 1
ATOM 754 O O . GLN A 1 94 ? -0.582 16.656 10.146 1.00 88.94 94 GLN A O 1
ATOM 759 N N . LYS A 1 95 ? -2.378 16.894 11.473 1.00 82.94 95 LYS A N 1
ATOM 760 C CA . LYS A 1 95 ? -2.676 18.269 11.040 1.00 82.94 95 LYS A CA 1
ATOM 761 C C . LYS A 1 95 ? -1.554 19.253 11.372 1.00 82.94 95 LYS A C 1
ATOM 763 O O . LYS A 1 95 ? -1.402 20.244 10.667 1.00 82.94 95 LYS A O 1
ATOM 768 N N . LYS A 1 96 ? -0.796 19.004 12.444 1.00 89.62 96 LYS A N 1
ATOM 769 C CA . LYS A 1 96 ? 0.307 19.867 12.886 1.00 89.62 96 LYS A CA 1
ATOM 770 C C . LYS A 1 96 ? 1.618 19.556 12.163 1.00 89.62 96 LYS A C 1
ATOM 772 O O . LYS A 1 96 ? 2.333 20.491 11.826 1.00 89.62 96 LYS A O 1
ATOM 777 N N . SER A 1 97 ? 1.942 18.278 11.947 1.00 90.56 97 SER A N 1
ATOM 778 C CA . SER A 1 97 ? 3.229 17.868 11.367 1.00 90.56 97 SER A CA 1
ATOM 779 C C . SER A 1 97 ? 3.204 17.681 9.850 1.00 90.56 97 SER A C 1
ATOM 781 O O . SER A 1 97 ? 4.247 17.781 9.209 1.00 90.56 97 SER A O 1
ATOM 783 N N . GLY A 1 98 ? 2.037 17.405 9.262 1.00 84.56 98 GLY A N 1
ATOM 784 C CA . GLY A 1 98 ? 1.904 17.042 7.848 1.00 84.56 98 GLY A CA 1
ATOM 785 C C . GLY A 1 98 ? 2.385 15.623 7.515 1.00 84.56 98 GLY A C 1
ATOM 786 O O . GLY A 1 98 ? 2.411 15.245 6.346 1.00 84.56 98 GLY A O 1
ATOM 787 N N . GLU A 1 99 ? 2.765 14.825 8.515 1.00 88.44 99 GLU A N 1
ATOM 788 C CA . GLU A 1 99 ? 3.226 13.449 8.315 1.00 88.44 99 GLU A CA 1
ATOM 789 C C . GLU A 1 99 ? 2.081 12.494 7.944 1.00 88.44 99 GLU A C 1
ATOM 791 O O . GLU A 1 99 ? 0.892 12.793 8.079 1.00 88.44 99 GLU A O 1
ATOM 796 N N . LYS A 1 100 ? 2.416 11.288 7.478 1.00 87.75 100 LYS A N 1
ATOM 797 C CA . LYS A 1 100 ? 1.395 10.270 7.207 1.00 87.75 100 LYS A CA 1
ATOM 798 C C . LYS A 1 100 ? 0.835 9.720 8.519 1.00 87.75 100 LYS A C 1
ATOM 800 O O . LYS A 1 100 ? 1.602 9.331 9.396 1.00 87.75 100 LYS A O 1
ATOM 805 N N . LEU A 1 101 ? -0.492 9.582 8.610 1.00 90.56 101 LEU A N 1
ATOM 806 C CA . LEU A 1 101 ? -1.178 9.043 9.794 1.00 90.56 101 LEU A CA 1
ATOM 807 C C . LEU A 1 101 ? -0.569 7.716 10.274 1.00 90.56 101 LEU A C 1
ATOM 809 O O . LEU A 1 101 ? -0.280 7.563 11.452 1.00 90.56 101 LEU A O 1
ATOM 813 N N . GLY A 1 102 ? -0.301 6.781 9.357 1.00 90.88 102 GLY A N 1
ATOM 814 C CA . GLY A 1 102 ? 0.320 5.499 9.702 1.00 90.88 102 GLY A CA 1
ATOM 815 C C . GLY A 1 102 ? 1.704 5.633 10.348 1.00 90.88 102 GLY A C 1
ATOM 816 O O . GLY A 1 102 ? 2.020 4.888 11.269 1.00 90.88 102 GLY A O 1
ATOM 817 N N . GLN A 1 103 ? 2.515 6.608 9.921 1.00 91.56 103 GLN A N 1
ATOM 818 C CA . GLN A 1 103 ? 3.828 6.864 10.526 1.00 91.56 103 GLN A CA 1
ATOM 819 C C . GLN A 1 103 ? 3.687 7.429 11.939 1.00 91.56 103 GLN A C 1
ATOM 821 O O . GLN A 1 103 ? 4.438 7.030 12.823 1.00 91.56 103 GLN A O 1
ATOM 826 N N . ILE A 1 104 ? 2.711 8.310 12.160 1.00 94.50 104 ILE A N 1
ATOM 827 C CA . ILE A 1 104 ? 2.400 8.863 13.484 1.00 94.50 104 ILE A CA 1
ATOM 828 C C . ILE A 1 104 ? 1.959 7.746 14.433 1.00 94.50 104 ILE A C 1
ATOM 830 O O . ILE A 1 104 ? 2.501 7.623 15.527 1.00 94.50 104 ILE A O 1
ATOM 834 N N . LEU A 1 105 ? 1.045 6.879 13.990 1.00 94.81 105 LEU A N 1
ATOM 835 C CA . LEU A 1 105 ? 0.575 5.742 14.784 1.00 94.81 105 LEU A CA 1
ATOM 836 C C . LEU A 1 105 ? 1.725 4.793 15.172 1.00 94.81 105 LEU A C 1
ATOM 838 O O . LEU A 1 105 ? 1.760 4.312 16.303 1.00 94.81 105 LEU A O 1
ATOM 842 N N . ILE A 1 106 ? 2.691 4.555 14.276 1.00 94.75 106 ILE A N 1
ATOM 843 C CA . ILE A 1 106 ? 3.893 3.762 14.593 1.00 94.75 106 ILE A CA 1
ATOM 844 C C . ILE A 1 106 ? 4.800 4.498 15.583 1.00 94.75 106 ILE A C 1
ATOM 846 O O . ILE A 1 106 ? 5.234 3.909 16.570 1.00 94.75 106 ILE A O 1
ATOM 850 N N . LYS A 1 107 ? 5.090 5.784 15.341 1.00 94.62 107 LYS A N 1
ATOM 851 C CA . LYS A 1 107 ? 5.964 6.597 16.205 1.00 94.62 107 LYS A CA 1
ATOM 852 C C . LYS A 1 107 ? 5.436 6.700 17.633 1.00 94.62 107 LYS A C 1
ATOM 854 O O . LYS A 1 107 ? 6.226 6.660 18.569 1.00 94.62 107 LYS A O 1
ATOM 859 N N . ASN A 1 108 ? 4.118 6.773 17.789 1.00 94.56 108 ASN A N 1
ATOM 860 C CA . ASN A 1 108 ? 3.457 6.825 19.090 1.00 94.56 108 ASN A CA 1
ATOM 861 C C . ASN A 1 108 ? 3.315 5.440 19.746 1.00 94.56 108 ASN A C 1
ATOM 863 O O . ASN A 1 108 ? 2.722 5.331 20.815 1.00 94.56 108 ASN A O 1
ATOM 867 N N . GLY A 1 109 ? 3.818 4.373 19.113 1.00 95.25 109 GLY A N 1
ATOM 868 C CA . GLY A 1 109 ? 3.710 3.004 19.619 1.00 95.25 109 GLY A CA 1
ATOM 869 C C . GLY A 1 109 ? 2.284 2.445 19.611 1.00 95.25 109 GLY A C 1
ATOM 870 O O . GLY A 1 109 ? 2.030 1.435 20.261 1.00 95.25 109 GLY A O 1
ATOM 871 N N . MET A 1 110 ? 1.355 3.085 18.893 1.00 96.25 110 MET A N 1
ATOM 872 C CA . MET A 1 110 ? -0.053 2.681 18.822 1.00 96.25 110 MET A CA 1
ATOM 873 C C . MET A 1 110 ? -0.253 1.486 17.882 1.00 96.25 110 MET A C 1
ATOM 875 O O . MET A 1 110 ? -1.123 0.656 18.121 1.00 96.25 110 MET A O 1
ATOM 879 N N . ILE A 1 111 ? 0.555 1.380 16.820 1.00 95.12 111 ILE A N 1
ATOM 880 C CA . ILE A 1 111 ? 0.555 0.236 15.895 1.00 95.12 111 ILE A CA 1
ATOM 881 C C . ILE A 1 111 ? 1.981 -0.189 15.532 1.00 95.12 111 ILE A C 1
ATOM 883 O O . ILE A 1 111 ? 2.931 0.580 15.661 1.00 95.12 111 ILE A O 1
ATOM 887 N N . THR A 1 112 ? 2.130 -1.401 14.997 1.00 93.81 112 THR A N 1
ATOM 888 C CA . THR A 1 112 ? 3.391 -1.868 14.401 1.00 93.81 112 THR A CA 1
ATOM 889 C C . THR A 1 112 ? 3.420 -1.630 12.888 1.00 93.81 112 THR A C 1
ATOM 891 O O . THR A 1 112 ? 2.378 -1.478 12.246 1.00 93.81 112 THR A O 1
ATOM 894 N N . SER A 1 113 ? 4.611 -1.673 12.278 1.00 90.25 113 SER A N 1
ATOM 895 C CA . SER A 1 113 ? 4.748 -1.634 10.813 1.00 90.25 113 SER A CA 1
ATOM 896 C C . SER A 1 113 ? 3.994 -2.772 10.123 1.00 90.25 113 SER A C 1
ATOM 898 O O . SER A 1 113 ? 3.432 -2.565 9.053 1.00 90.25 113 SER A O 1
ATOM 900 N N . ALA A 1 114 ? 3.940 -3.957 10.740 1.00 90.31 114 ALA A N 1
ATOM 901 C CA . ALA A 1 114 ? 3.185 -5.090 10.209 1.00 90.31 114 ALA A CA 1
ATOM 902 C C . ALA A 1 114 ? 1.687 -4.766 10.130 1.00 90.31 114 ALA A C 1
ATOM 904 O O . ALA A 1 114 ? 1.096 -4.885 9.060 1.00 90.31 114 ALA A O 1
ATOM 905 N N . VAL A 1 115 ? 1.118 -4.239 11.221 1.00 91.38 115 VAL A N 1
ATOM 906 C CA . VAL A 1 115 ? -0.286 -3.806 11.280 1.00 91.38 115 VAL A CA 1
ATOM 907 C C . VAL A 1 115 ? -0.593 -2.729 10.243 1.00 91.38 115 VAL A C 1
ATOM 909 O O . VAL A 1 115 ? -1.642 -2.778 9.601 1.00 91.38 115 VAL A O 1
ATOM 912 N N . LEU A 1 116 ? 0.313 -1.766 10.050 1.00 91.38 116 LEU A N 1
ATOM 913 C CA . LEU A 1 116 ? 0.146 -0.740 9.025 1.00 91.38 116 LEU A CA 1
ATOM 914 C C . LEU A 1 116 ? 0.073 -1.356 7.620 1.00 91.38 116 LEU A C 1
ATOM 916 O O . LEU A 1 116 ? -0.834 -1.025 6.860 1.00 91.38 116 LEU A O 1
ATOM 920 N N . ILE A 1 117 ? 0.998 -2.261 7.287 1.00 89.69 117 ILE A N 1
ATOM 921 C CA . ILE A 1 117 ? 1.035 -2.952 5.988 1.00 89.69 117 ILE A CA 1
ATOM 922 C C . ILE A 1 117 ? -0.247 -3.767 5.786 1.00 89.69 117 ILE A C 1
ATOM 924 O O . ILE A 1 117 ? -0.864 -3.660 4.729 1.00 89.69 117 ILE A O 1
ATOM 928 N N . ASP A 1 118 ? -0.678 -4.542 6.785 1.00 88.75 118 ASP A N 1
ATOM 929 C CA . ASP A 1 118 ? -1.930 -5.312 6.734 1.00 88.75 118 ASP A CA 1
ATOM 930 C C . ASP A 1 118 ? -3.145 -4.415 6.493 1.00 88.75 118 ASP A C 1
ATOM 932 O O . ASP A 1 118 ? -3.964 -4.671 5.609 1.00 88.75 118 ASP A O 1
ATOM 936 N N . SER A 1 119 ? -3.220 -3.305 7.223 1.00 87.75 119 SER A N 1
ATOM 937 C CA . SER A 1 119 ? -4.311 -2.342 7.088 1.00 87.75 119 SER A CA 1
ATOM 938 C C . SER A 1 119 ? -4.323 -1.693 5.702 1.00 87.75 119 SER A C 1
ATOM 940 O O . SER A 1 119 ? -5.389 -1.531 5.116 1.00 87.75 119 SER A O 1
ATOM 942 N N . LEU A 1 120 ? -3.153 -1.371 5.139 1.00 86.00 120 LEU A N 1
ATOM 943 C CA . LEU A 1 120 ? -3.029 -0.844 3.776 1.00 86.00 120 LEU A CA 1
ATOM 944 C C . LEU A 1 120 ? -3.443 -1.873 2.715 1.00 86.00 120 LEU A C 1
ATOM 946 O O . LEU A 1 120 ? -4.109 -1.499 1.751 1.00 86.00 120 LEU A O 1
ATOM 950 N N . CYS A 1 121 ? -3.113 -3.157 2.898 1.00 84.88 121 CYS A N 1
ATOM 951 C CA . CYS A 1 121 ? -3.562 -4.232 2.003 1.00 84.88 121 CYS A CA 1
ATOM 952 C C . CYS A 1 121 ? -5.089 -4.279 1.935 1.00 84.88 121 CYS A C 1
ATOM 954 O O . CYS A 1 121 ? -5.671 -4.262 0.852 1.00 84.88 121 CYS A O 1
ATOM 956 N N . VAL A 1 122 ? -5.736 -4.260 3.103 1.00 82.19 122 VAL A N 1
ATOM 957 C CA . VAL A 1 122 ? -7.199 -4.268 3.222 1.00 82.19 122 VAL A CA 1
ATOM 958 C C . VAL A 1 122 ? -7.818 -2.990 2.654 1.00 82.19 122 VAL A C 1
ATOM 960 O O . VAL A 1 122 ? -8.836 -3.049 1.970 1.00 82.19 122 VAL A O 1
ATOM 963 N N . GLN A 1 123 ? -7.216 -1.830 2.922 1.00 78.69 123 GLN A N 1
ATOM 964 C CA . GLN A 1 123 ? -7.718 -0.536 2.463 1.00 78.69 123 GLN A CA 1
ATOM 965 C C . GLN A 1 123 ? -7.676 -0.400 0.934 1.00 78.69 123 GLN A C 1
ATOM 967 O O . GLN A 1 123 ? -8.587 0.182 0.345 1.00 78.69 123 GLN A O 1
ATOM 972 N N . LEU A 1 124 ? -6.606 -0.894 0.307 1.00 79.06 124 LEU A N 1
ATOM 973 C CA . LEU A 1 124 ? -6.334 -0.718 -1.121 1.00 79.06 124 LEU A CA 1
ATOM 974 C C . LEU A 1 124 ? -6.749 -1.932 -1.966 1.00 79.06 124 LEU A C 1
ATOM 976 O O . LEU A 1 124 ? -6.808 -1.826 -3.192 1.00 79.06 124 LEU A O 1
ATOM 980 N N . GLY A 1 125 ? -7.045 -3.068 -1.330 1.00 78.25 125 GLY A N 1
ATOM 981 C CA . GLY A 1 125 ? -7.361 -4.325 -2.004 1.00 78.25 125 GLY A CA 1
ATOM 982 C C . GLY A 1 125 ? -6.165 -4.901 -2.767 1.00 78.25 125 GLY A C 1
ATOM 983 O O . GLY A 1 125 ? -6.353 -5.409 -3.872 1.00 78.25 125 GLY A O 1
ATOM 984 N N . ILE A 1 126 ? -4.960 -4.774 -2.202 1.00 84.69 126 ILE A N 1
ATOM 985 C CA . ILE A 1 126 ? -3.689 -5.251 -2.773 1.00 84.69 126 ILE A CA 1
ATOM 986 C C . ILE A 1 126 ? -3.071 -6.334 -1.888 1.00 84.69 126 ILE A C 1
ATOM 988 O O . ILE A 1 126 ? -3.374 -6.421 -0.698 1.00 84.69 126 ILE A O 1
ATOM 992 N N . GLU A 1 127 ? -2.160 -7.122 -2.452 1.00 86.12 127 GLU A N 1
ATOM 993 C CA . GLU A 1 127 ? -1.491 -8.210 -1.740 1.00 86.12 127 GLU A CA 1
ATOM 994 C C . GLU A 1 127 ? -0.053 -7.856 -1.340 1.00 86.12 127 GLU A C 1
ATOM 996 O O . GLU A 1 127 ? 0.618 -7.023 -1.962 1.00 86.12 127 GLU A O 1
ATOM 1001 N N . LYS A 1 128 ? 0.440 -8.525 -0.292 1.00 91.62 128 LYS A N 1
ATOM 1002 C CA . LYS A 1 128 ? 1.854 -8.481 0.087 1.00 91.62 128 LYS A CA 1
ATOM 1003 C C . LYS A 1 128 ? 2.667 -9.364 -0.850 1.00 91.62 128 LYS A C 1
ATOM 1005 O O . LYS A 1 128 ? 2.267 -10.484 -1.152 1.00 91.62 128 LYS A O 1
ATOM 1010 N N . MET A 1 129 ? 3.863 -8.919 -1.210 1.00 91.06 129 MET A N 1
ATOM 1011 C CA . MET A 1 129 ? 4.808 -9.721 -1.978 1.00 91.06 129 MET A CA 1
ATOM 1012 C C . MET A 1 129 ? 6.216 -9.587 -1.408 1.00 91.06 129 MET A C 1
ATOM 1014 O O . MET A 1 129 ? 6.667 -8.498 -1.069 1.00 91.06 129 MET A O 1
ATOM 1018 N N . HIS A 1 130 ? 6.929 -10.710 -1.337 1.00 88.50 130 HIS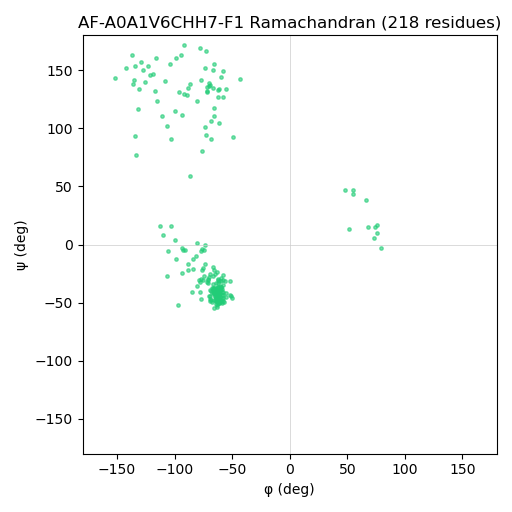 A N 1
ATOM 1019 C CA . HIS A 1 130 ? 8.359 -10.741 -1.038 1.00 88.50 130 HIS A CA 1
ATOM 1020 C C . HIS A 1 130 ? 9.114 -10.986 -2.349 1.00 88.50 130 HIS A C 1
ATOM 1022 O O . HIS A 1 130 ? 9.280 -12.145 -2.743 1.00 88.50 130 HIS A O 1
ATOM 1028 N N . PRO A 1 131 ? 9.504 -9.925 -3.079 1.00 87.69 131 PRO A N 1
ATOM 1029 C CA . PRO A 1 131 ? 10.221 -10.088 -4.333 1.00 87.69 131 PRO A CA 1
ATOM 1030 C C . PRO A 1 131 ? 11.610 -10.692 -4.103 1.00 87.69 131 PRO A C 1
ATOM 1032 O O . PRO A 1 131 ? 12.241 -10.485 -3.066 1.00 87.69 131 PRO A O 1
ATOM 1035 N N . ARG A 1 132 ? 12.087 -11.433 -5.104 1.00 87.75 132 ARG A N 1
ATOM 1036 C CA . ARG A 1 132 ? 13.443 -11.986 -5.169 1.00 87.75 132 ARG A CA 1
ATOM 1037 C C . ARG A 1 132 ? 14.122 -11.509 -6.447 1.00 87.75 132 ARG A C 1
ATOM 1039 O O . ARG A 1 132 ? 13.435 -11.245 -7.434 1.00 87.75 132 ARG A O 1
ATOM 1046 N N . LYS A 1 133 ? 15.456 -11.432 -6.454 1.00 86.25 133 LYS A N 1
ATOM 1047 C CA . LYS A 1 133 ? 16.222 -10.918 -7.604 1.00 86.25 133 LYS A CA 1
ATOM 1048 C C . LYS A 1 133 ? 15.955 -11.656 -8.920 1.00 86.25 133 LYS A C 1
ATOM 1050 O O . LYS A 1 133 ? 16.051 -11.055 -9.980 1.00 86.25 133 LYS A O 1
ATOM 1055 N N . ASP A 1 134 ? 15.646 -12.949 -8.858 1.00 85.50 134 ASP A N 1
ATOM 1056 C CA . ASP A 1 134 ? 15.395 -13.824 -10.006 1.00 85.50 134 ASP A CA 1
ATOM 1057 C C . ASP A 1 134 ? 14.039 -13.557 -10.667 1.00 85.50 134 ASP A C 1
ATOM 1059 O O . ASP A 1 134 ? 13.833 -13.937 -11.814 1.00 85.50 134 ASP A O 1
ATOM 1063 N N . HIS A 1 135 ? 13.135 -12.863 -9.973 1.00 85.25 135 HIS A N 1
ATOM 1064 C CA . HIS A 1 135 ? 11.837 -12.454 -10.507 1.00 85.25 135 HIS A CA 1
ATOM 1065 C C . HIS A 1 135 ? 11.849 -11.055 -11.134 1.00 85.25 135 HIS A C 1
ATOM 1067 O O . HIS A 1 135 ? 10.820 -10.616 -11.639 1.00 85.25 135 HIS A O 1
ATOM 1073 N N . VAL A 1 136 ? 12.969 -10.330 -11.058 1.00 89.94 136 VAL A N 1
ATOM 1074 C CA . VAL A 1 136 ? 13.070 -8.959 -11.563 1.00 89.94 136 VAL A CA 1
ATOM 1075 C C . VAL A 1 136 ? 13.600 -8.988 -12.992 1.00 89.94 136 VAL A C 1
ATOM 1077 O O . VAL A 1 136 ? 14.768 -9.317 -13.222 1.00 89.94 136 VAL A O 1
ATOM 1080 N N . ASP A 1 137 ? 12.760 -8.623 -13.961 1.00 89.50 137 ASP A N 1
ATOM 1081 C CA . ASP A 1 137 ? 13.205 -8.403 -15.336 1.00 89.50 137 ASP A CA 1
ATOM 1082 C C . ASP A 1 137 ? 14.099 -7.158 -15.393 1.00 89.50 137 ASP A C 1
ATOM 1084 O O . ASP A 1 137 ? 13.642 -6.018 -15.297 1.00 89.50 137 ASP A O 1
ATOM 1088 N N . ARG A 1 138 ? 15.404 -7.389 -15.552 1.00 86.56 138 ARG A N 1
ATOM 1089 C CA . ARG A 1 138 ? 16.423 -6.332 -15.561 1.00 86.56 138 ARG A CA 1
ATOM 1090 C C . ARG A 1 138 ? 16.207 -5.305 -16.665 1.00 86.56 138 ARG A C 1
ATOM 1092 O O . ARG A 1 138 ? 16.529 -4.144 -16.448 1.00 86.56 138 ARG A O 1
ATOM 1099 N N . ASN A 1 139 ? 15.605 -5.691 -17.792 1.00 87.12 139 ASN A N 1
ATOM 1100 C CA . ASN A 1 139 ? 15.342 -4.745 -18.877 1.00 87.12 139 ASN A CA 1
ATOM 1101 C C . ASN A 1 139 ? 14.384 -3.629 -18.424 1.00 87.12 139 ASN A C 1
ATOM 1103 O O . ASN A 1 139 ? 14.508 -2.495 -18.871 1.00 87.12 139 ASN A O 1
ATOM 1107 N N . LEU A 1 140 ? 13.474 -3.921 -17.484 1.00 89.19 140 LEU A N 1
ATOM 1108 C CA . LEU A 1 140 ? 12.568 -2.919 -16.911 1.00 89.19 140 LEU A CA 1
ATOM 1109 C C . LEU A 1 140 ? 13.305 -1.915 -16.021 1.00 89.19 140 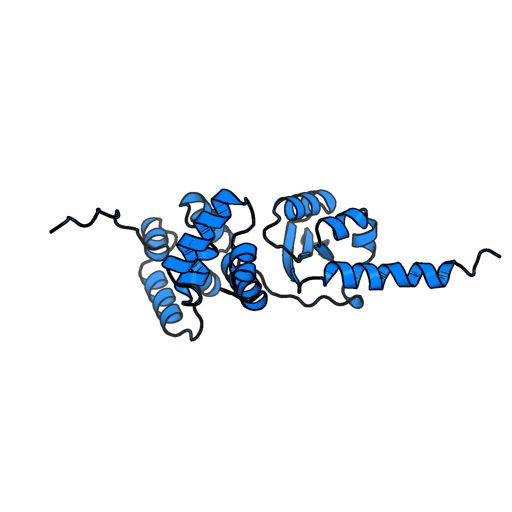LEU A C 1
ATOM 1111 O O . LEU A 1 140 ? 12.857 -0.781 -15.867 1.00 89.19 140 LEU A O 1
ATOM 1115 N N . LEU A 1 141 ? 14.423 -2.329 -15.422 1.00 87.69 141 LEU A N 1
ATOM 1116 C CA . LEU A 1 141 ? 15.267 -1.442 -14.632 1.00 87.69 141 LEU A CA 1
ATOM 1117 C C . LEU A 1 141 ? 16.147 -0.563 -15.518 1.00 87.69 141 LEU A C 1
ATOM 1119 O O . LEU A 1 141 ? 16.415 0.562 -15.123 1.00 87.69 141 LEU A O 1
ATOM 1123 N N . ASP A 1 142 ? 16.538 -1.039 -16.702 1.00 81.94 142 ASP A N 1
ATOM 1124 C CA . ASP A 1 142 ? 17.308 -0.258 -17.678 1.00 81.94 142 ASP A CA 1
ATOM 1125 C C . ASP A 1 142 ? 16.441 0.797 -18.398 1.00 81.94 142 ASP A C 1
ATOM 1127 O O . ASP A 1 142 ? 16.942 1.842 -18.817 1.00 81.94 142 ASP A O 1
ATOM 1131 N N . GLU A 1 143 ? 15.129 0.553 -18.524 1.00 73.12 143 GLU A N 1
ATOM 1132 C CA . GLU A 1 143 ? 14.167 1.491 -19.129 1.00 73.12 143 GLU A CA 1
ATOM 1133 C C . GLU A 1 143 ? 13.976 2.785 -18.310 1.00 73.12 143 GLU A C 1
ATOM 1135 O O . GLU A 1 143 ? 13.556 3.805 -18.865 1.00 73.12 143 GLU A O 1
ATOM 1140 N N . ALA A 1 144 ? 14.329 2.792 -17.017 1.00 67.06 144 ALA A N 1
ATOM 1141 C CA . ALA A 1 144 ? 14.308 3.992 -16.181 1.00 67.06 144 ALA A CA 1
ATOM 1142 C C . ALA A 1 144 ? 15.621 4.208 -15.425 1.00 67.06 144 ALA A C 1
ATOM 1144 O O . ALA A 1 144 ? 16.369 3.293 -15.124 1.00 67.06 144 ALA A O 1
ATOM 1145 N N . ASN A 1 145 ? 15.899 5.448 -15.028 1.00 74.88 145 ASN A N 1
ATOM 1146 C CA . ASN A 1 145 ? 17.064 5.717 -14.189 1.00 74.88 145 ASN A CA 1
ATOM 1147 C C . ASN A 1 145 ? 16.923 4.993 -12.833 1.00 74.88 145 ASN A C 1
ATOM 1149 O O . ASN A 1 145 ? 15.949 5.229 -12.121 1.00 74.88 145 ASN A O 1
ATOM 1153 N N . HIS A 1 146 ? 17.913 4.193 -12.421 1.00 82.12 146 HIS A N 1
ATOM 1154 C CA . HIS A 1 146 ? 17.920 3.503 -11.119 1.00 82.12 146 HIS A CA 1
ATOM 1155 C C . HIS A 1 146 ? 17.664 4.448 -9.936 1.00 82.12 146 HIS A C 1
ATOM 1157 O O . HIS A 1 146 ? 17.051 4.060 -8.940 1.00 82.12 146 HIS A O 1
ATOM 1163 N N . ALA A 1 147 ? 18.087 5.711 -10.051 1.00 85.50 147 ALA A N 1
ATOM 1164 C CA . ALA A 1 147 ? 17.818 6.738 -9.053 1.00 85.50 147 ALA A CA 1
ATOM 1165 C C . ALA A 1 147 ? 16.312 6.979 -8.841 1.00 85.50 147 ALA A C 1
ATOM 1167 O O . ALA A 1 147 ? 15.902 7.287 -7.723 1.00 85.50 147 ALA A O 1
ATOM 1168 N N . TYR A 1 148 ? 15.485 6.813 -9.879 1.00 91.25 148 TYR A N 1
ATOM 1169 C CA . TYR A 1 148 ? 14.030 6.911 -9.786 1.00 91.25 148 TYR A CA 1
ATOM 1170 C C . TYR A 1 148 ? 13.454 5.785 -8.926 1.00 91.25 148 TYR A C 1
ATOM 1172 O O . TYR A 1 148 ? 12.791 6.069 -7.929 1.00 91.25 148 TYR A O 1
ATOM 1180 N N . PHE A 1 149 ? 13.760 4.526 -9.259 1.00 92.12 149 PHE A N 1
ATOM 1181 C CA . PHE A 1 149 ? 13.283 3.353 -8.517 1.00 92.12 149 PHE A CA 1
ATOM 1182 C C . PHE A 1 149 ? 13.699 3.405 -7.047 1.00 92.12 149 PHE A C 1
ATOM 1184 O O . PHE A 1 149 ? 12.886 3.161 -6.157 1.00 92.12 149 PHE A O 1
ATOM 1191 N N . ARG A 1 150 ? 14.937 3.840 -6.786 1.00 91.12 150 ARG A N 1
ATOM 1192 C CA . ARG A 1 150 ? 15.456 4.050 -5.433 1.00 91.12 150 ARG A CA 1
ATOM 1193 C C . ARG A 1 150 ? 14.704 5.153 -4.689 1.00 91.12 150 ARG A C 1
ATOM 1195 O O . ARG A 1 150 ? 14.256 4.947 -3.566 1.00 91.12 150 ARG A O 1
ATOM 1202 N N . LYS A 1 151 ? 14.520 6.314 -5.326 1.00 91.62 151 LYS A N 1
ATOM 1203 C CA . LYS A 1 151 ? 13.840 7.477 -4.734 1.00 91.62 151 LYS A CA 1
ATOM 1204 C C . LYS A 1 151 ? 12.369 7.196 -4.436 1.00 91.62 151 LYS A C 1
ATOM 1206 O O . LYS A 1 151 ? 11.891 7.563 -3.367 1.00 91.62 151 LYS A O 1
ATOM 1211 N N . LYS A 1 152 ? 11.654 6.577 -5.378 1.00 94.19 152 LYS A N 1
ATOM 1212 C CA . LYS A 1 152 ? 10.235 6.221 -5.234 1.00 94.19 152 LYS A CA 1
ATOM 1213 C C . LYS A 1 152 ? 10.025 4.921 -4.454 1.00 94.19 152 LYS A C 1
ATOM 1215 O O . LYS A 1 152 ? 8.903 4.632 -4.061 1.00 94.19 152 LYS A O 1
ATOM 1220 N N . ARG A 1 153 ? 11.097 4.167 -4.180 1.00 94.56 153 ARG A N 1
ATOM 1221 C CA . ARG A 1 153 ? 11.084 2.887 -3.449 1.00 94.56 153 ARG A CA 1
ATOM 1222 C C . ARG A 1 153 ? 10.131 1.874 -4.089 1.00 94.56 153 ARG A C 1
ATOM 1224 O O . ARG A 1 153 ? 9.392 1.168 -3.400 1.00 94.56 153 ARG A O 1
ATOM 1231 N N . VAL A 1 154 ? 10.181 1.803 -5.416 1.00 95.38 154 VAL A N 1
ATOM 1232 C CA . VAL A 1 154 ? 9.400 0.881 -6.247 1.00 95.38 154 VAL A CA 1
ATOM 1233 C C . VAL A 1 154 ? 10.325 0.010 -7.087 1.00 95.38 154 VAL A C 1
ATOM 1235 O O . VAL A 1 154 ? 11.368 0.482 -7.539 1.00 95.38 154 VAL A O 1
ATOM 1238 N N . ILE A 1 155 ? 9.936 -1.240 -7.323 1.00 94.25 155 ILE A N 1
ATOM 1239 C CA . ILE A 1 155 ? 10.665 -2.168 -8.189 1.00 94.25 155 ILE A CA 1
ATOM 1240 C C . ILE A 1 155 ? 9.704 -2.845 -9.182 1.00 94.25 155 ILE A C 1
ATOM 1242 O O . ILE A 1 155 ? 8.775 -3.542 -8.760 1.00 94.25 155 ILE A O 1
ATOM 1246 N N . PRO A 1 156 ? 9.870 -2.627 -10.501 1.00 94.25 156 PRO A N 1
ATOM 1247 C CA . PRO A 1 156 ? 9.112 -3.356 -11.508 1.00 94.25 156 PRO A CA 1
ATOM 1248 C C . PRO A 1 156 ? 9.618 -4.798 -11.567 1.00 94.25 156 PRO A C 1
ATOM 1250 O O . PRO A 1 156 ? 10.822 -5.033 -11.620 1.00 94.25 156 PRO A O 1
ATOM 1253 N N . LEU A 1 157 ? 8.706 -5.766 -11.538 1.00 94.31 157 LEU A N 1
ATOM 1254 C CA . LEU A 1 157 ? 9.064 -7.184 -11.596 1.00 94.31 157 LEU A CA 1
ATOM 1255 C C . LEU A 1 157 ? 8.944 -7.726 -13.012 1.00 94.31 157 LEU A C 1
ATOM 1257 O O . LEU A 1 157 ? 9.881 -8.314 -13.543 1.00 94.31 157 LEU A O 1
ATOM 1261 N N . GLN A 1 158 ? 7.784 -7.509 -13.626 1.00 94.38 158 GLN A N 1
ATOM 1262 C CA . GLN A 1 158 ? 7.452 -8.084 -14.918 1.00 94.38 158 GLN A CA 1
ATOM 1263 C C . GLN A 1 158 ? 6.466 -7.191 -15.667 1.00 94.38 158 GLN A C 1
ATOM 1265 O O . GLN A 1 158 ? 5.550 -6.623 -15.072 1.00 94.38 158 GLN A O 1
ATOM 1270 N N . LEU A 1 159 ? 6.632 -7.117 -16.988 1.00 94.94 159 LEU A N 1
ATOM 1271 C CA . LEU A 1 159 ? 5.679 -6.502 -17.903 1.00 94.94 159 LEU A CA 1
ATOM 1272 C C . LEU A 1 159 ? 5.030 -7.582 -18.779 1.00 94.94 159 LEU A C 1
ATOM 1274 O O . LEU A 1 159 ? 5.670 -8.134 -19.677 1.00 94.94 159 LEU A O 1
ATOM 1278 N N . ASP A 1 160 ? 3.742 -7.850 -18.565 1.00 94.94 160 ASP A N 1
ATOM 1279 C CA . ASP A 1 160 ? 2.934 -8.632 -19.503 1.00 94.94 160 ASP A CA 1
ATOM 1280 C C . ASP A 1 160 ? 2.647 -7.759 -20.731 1.00 94.94 160 ASP A C 1
ATOM 1282 O O . ASP A 1 160 ? 1.791 -6.869 -20.715 1.00 94.94 160 ASP A O 1
ATOM 1286 N N . LYS A 1 161 ? 3.392 -7.996 -21.815 1.00 91.94 161 LYS A N 1
ATOM 1287 C CA . LYS A 1 161 ? 3.282 -7.218 -23.057 1.00 91.94 161 LYS A CA 1
ATOM 1288 C C . LYS A 1 161 ? 1.938 -7.412 -23.763 1.00 91.94 161 LYS A C 1
ATOM 1290 O O . LYS A 1 161 ? 1.507 -6.496 -24.461 1.00 91.94 161 LYS A O 1
ATOM 1295 N N . THR A 1 162 ? 1.278 -8.556 -23.576 1.00 93.88 162 THR A N 1
ATOM 1296 C CA . THR A 1 162 ? -0.018 -8.861 -24.194 1.00 93.88 162 THR A CA 1
ATOM 1297 C C . THR A 1 162 ? -1.145 -8.142 -23.464 1.00 93.88 162 THR A C 1
ATOM 1299 O O . THR A 1 162 ? -1.977 -7.503 -24.103 1.00 93.88 162 THR A O 1
ATOM 1302 N N . LYS A 1 163 ? -1.158 -8.198 -22.128 1.00 92.88 163 LYS A N 1
ATOM 1303 C CA . LYS A 1 163 ? -2.179 -7.529 -21.304 1.00 92.88 163 LYS A CA 1
ATOM 1304 C C . LYS A 1 163 ? -1.869 -6.060 -21.023 1.00 92.88 163 LYS A C 1
ATOM 1306 O O . LYS A 1 163 ? -2.749 -5.344 -20.557 1.00 92.88 163 LYS A O 1
ATOM 1311 N N . ARG A 1 164 ? -0.638 -5.613 -21.302 1.00 94.75 164 ARG A N 1
ATOM 1312 C CA . ARG A 1 164 ? -0.104 -4.288 -20.943 1.00 94.75 164 ARG A CA 1
ATOM 1313 C C . ARG A 1 164 ? -0.235 -4.028 -19.441 1.00 94.75 164 ARG A C 1
ATOM 1315 O O . ARG A 1 164 ? -0.685 -2.961 -19.031 1.00 94.75 164 ARG A O 1
ATOM 1322 N N . VAL A 1 165 ? 0.165 -5.012 -18.634 1.00 94.69 165 VAL A N 1
ATOM 1323 C CA . VAL A 1 165 ? 0.161 -4.936 -17.166 1.00 94.69 165 VAL A CA 1
ATOM 1324 C C . VAL A 1 165 ? 1.593 -5.008 -16.650 1.00 94.69 165 VAL A C 1
ATOM 1326 O O . VAL A 1 165 ? 2.311 -5.955 -16.962 1.00 94.69 165 VAL A O 1
ATOM 1329 N N . LEU A 1 166 ? 1.998 -4.004 -15.876 1.00 95.19 166 LEU A N 1
ATOM 1330 C CA . LEU A 1 166 ? 3.269 -3.965 -15.164 1.00 95.19 166 LEU A CA 1
ATOM 1331 C C . LEU A 1 166 ? 3.034 -4.357 -13.704 1.00 95.19 166 LEU A C 1
ATOM 1333 O O . LEU A 1 166 ? 2.382 -3.619 -12.964 1.00 95.19 166 LEU A O 1
ATOM 1337 N N . THR A 1 167 ? 3.591 -5.487 -13.288 1.00 95.62 167 THR A N 1
ATOM 1338 C CA . THR A 1 167 ? 3.604 -5.909 -11.886 1.00 95.62 167 THR A CA 1
ATOM 1339 C C . THR A 1 167 ? 4.723 -5.178 -11.153 1.00 95.62 167 THR A C 1
ATOM 1341 O O . THR A 1 167 ? 5.887 -5.250 -11.556 1.00 95.62 167 THR A O 1
ATOM 1344 N N . VAL A 1 168 ? 4.381 -4.471 -10.075 1.00 95.44 168 VAL A N 1
ATOM 1345 C CA . VAL A 1 168 ? 5.315 -3.611 -9.335 1.00 95.44 168 VAL A CA 1
ATOM 1346 C C . VAL A 1 168 ? 5.221 -3.905 -7.848 1.00 95.44 168 VAL A C 1
ATOM 1348 O O . VAL A 1 168 ? 4.126 -3.936 -7.295 1.00 95.44 168 VAL A O 1
ATOM 1351 N N . VAL A 1 169 ? 6.366 -4.047 -7.181 1.00 96.00 169 VAL A N 1
ATOM 1352 C CA . VAL A 1 169 ? 6.420 -4.030 -5.716 1.00 96.00 169 VAL A CA 1
ATOM 1353 C C . VAL A 1 169 ? 6.773 -2.627 -5.240 1.00 96.00 169 VAL A C 1
ATOM 1355 O O . VAL A 1 169 ? 7.716 -2.011 -5.732 1.00 96.00 169 VAL A O 1
ATOM 1358 N N . MET A 1 170 ? 6.007 -2.115 -4.281 1.00 95.25 170 MET A N 1
ATOM 1359 C CA . MET A 1 170 ? 6.157 -0.777 -3.717 1.00 95.25 170 MET A CA 1
ATOM 1360 C C . MET A 1 170 ? 6.291 -0.869 -2.197 1.00 95.25 170 MET A C 1
ATOM 1362 O O . MET A 1 170 ? 5.568 -1.626 -1.552 1.00 95.25 170 MET A O 1
ATOM 1366 N N . GLU A 1 171 ? 7.171 -0.064 -1.602 1.00 93.12 171 GLU A N 1
ATOM 1367 C CA . GLU A 1 171 ? 7.171 0.117 -0.140 1.00 93.12 171 GLU A CA 1
ATOM 1368 C C . GLU A 1 171 ? 6.028 1.033 0.329 1.00 93.12 171 GLU A C 1
ATOM 1370 O O . GLU A 1 171 ? 5.614 0.976 1.485 1.00 93.12 171 GLU A O 1
ATOM 1375 N N . ASP A 1 172 ? 5.508 1.872 -0.572 1.00 90.12 172 ASP A N 1
ATOM 1376 C CA . ASP A 1 172 ? 4.392 2.777 -0.314 1.00 90.12 172 ASP A CA 1
ATOM 1377 C C . ASP A 1 172 ? 3.361 2.729 -1.455 1.00 90.12 172 ASP A C 1
ATOM 1379 O O . ASP A 1 172 ? 3.474 3.469 -2.435 1.00 90.12 172 ASP A O 1
ATOM 1383 N N . PRO A 1 173 ? 2.323 1.885 -1.343 1.00 87.12 173 PRO A N 1
ATOM 1384 C CA . PRO A 1 173 ? 1.294 1.758 -2.373 1.00 87.12 173 PRO A CA 1
ATOM 1385 C C . PRO A 1 173 ? 0.328 2.953 -2.420 1.00 87.12 173 PRO A C 1
ATOM 1387 O O . PRO A 1 173 ? -0.591 2.960 -3.235 1.00 87.12 173 PRO A O 1
ATOM 1390 N N . THR A 1 174 ? 0.498 3.960 -1.551 1.00 85.56 174 THR A N 1
ATOM 1391 C CA . THR A 1 174 ? -0.298 5.198 -1.590 1.00 85.56 174 THR A CA 1
ATOM 1392 C C . THR A 1 174 ? 0.341 6.294 -2.447 1.00 85.56 174 THR A C 1
ATOM 1394 O O . THR A 1 174 ? -0.271 7.347 -2.648 1.00 85.56 174 THR A O 1
ATOM 1397 N N . ASP A 1 175 ? 1.553 6.066 -2.971 1.00 88.88 175 ASP A N 1
ATOM 1398 C CA . ASP A 1 175 ? 2.232 6.981 -3.893 1.00 88.88 175 ASP A CA 1
ATOM 1399 C C . ASP A 1 175 ? 1.620 6.892 -5.305 1.00 88.88 175 ASP A C 1
ATOM 1401 O O . ASP A 1 175 ? 2.126 6.229 -6.214 1.00 88.88 175 ASP A O 1
ATOM 1405 N N . ASN A 1 176 ? 0.492 7.582 -5.489 1.00 86.00 176 ASN A N 1
ATOM 1406 C CA . ASN A 1 176 ? -0.196 7.676 -6.779 1.00 86.00 176 ASN A CA 1
ATOM 1407 C C . ASN A 1 176 ? 0.645 8.368 -7.865 1.00 86.00 176 ASN A C 1
ATOM 1409 O O . ASN A 1 176 ? 0.397 8.151 -9.051 1.00 86.00 176 ASN A O 1
ATOM 1413 N N . GLU A 1 177 ? 1.619 9.200 -7.483 1.00 90.88 177 GLU A N 1
ATOM 1414 C CA . GLU A 1 177 ? 2.535 9.835 -8.431 1.00 90.88 177 GLU A CA 1
ATOM 1415 C C . GLU A 1 177 ? 3.464 8.777 -9.031 1.00 90.88 177 GLU A C 1
ATOM 1417 O O . GLU A 1 177 ? 3.536 8.664 -10.252 1.00 90.88 177 GLU A O 1
ATOM 1422 N N . ALA A 1 178 ? 4.074 7.928 -8.194 1.00 93.56 178 ALA A N 1
ATOM 1423 C CA . ALA A 1 178 ? 4.890 6.807 -8.659 1.00 93.56 178 ALA A CA 1
ATOM 1424 C C . ALA A 1 178 ? 4.096 5.854 -9.565 1.00 93.56 178 ALA A C 1
ATOM 1426 O O . ALA A 1 178 ? 4.577 5.453 -10.623 1.00 93.56 178 ALA A O 1
ATOM 1427 N N . ILE A 1 179 ? 2.853 5.531 -9.193 1.00 91.12 179 ILE A N 1
ATOM 1428 C CA . ILE A 1 179 ? 1.968 4.704 -10.026 1.00 91.12 179 ILE A CA 1
ATOM 1429 C C . ILE A 1 179 ? 1.733 5.370 -11.390 1.00 91.12 179 ILE A C 1
ATOM 1431 O O . ILE A 1 179 ? 1.889 4.722 -12.424 1.00 91.12 179 ILE A O 1
ATOM 1435 N N . GLY A 1 180 ? 1.373 6.656 -11.411 1.00 91.00 180 GLY A N 1
ATOM 1436 C CA . GLY A 1 180 ? 1.089 7.387 -12.648 1.00 91.00 180 GLY A CA 1
ATOM 1437 C C . GLY A 1 180 ? 2.313 7.560 -13.552 1.00 91.00 180 GLY A C 1
ATOM 1438 O O . GLY A 1 180 ? 2.200 7.466 -14.775 1.00 91.00 180 GLY A O 1
ATOM 1439 N N . ASP A 1 181 ? 3.485 7.781 -12.968 1.00 93.75 181 ASP A N 1
ATOM 1440 C CA . ASP A 1 181 ? 4.758 7.850 -13.684 1.00 93.75 181 ASP A CA 1
ATOM 1441 C C . ASP A 1 181 ? 5.100 6.511 -14.344 1.00 93.75 181 ASP A C 1
ATOM 1443 O O . ASP A 1 181 ? 5.388 6.477 -15.541 1.00 93.75 181 ASP A O 1
ATOM 1447 N N . LEU A 1 182 ? 5.010 5.401 -13.600 1.00 94.31 182 LEU A N 1
ATOM 1448 C CA . LEU A 1 182 ? 5.259 4.053 -14.122 1.00 94.31 182 LEU A CA 1
ATOM 1449 C C . LEU A 1 182 ? 4.273 3.691 -15.240 1.00 94.31 182 LEU A C 1
ATOM 1451 O O . LEU A 1 182 ? 4.673 3.133 -16.261 1.00 94.31 182 LEU A O 1
ATOM 1455 N N . GLN A 1 183 ? 2.997 4.068 -15.099 1.00 94.06 183 GLN A N 1
ATOM 1456 C CA . GLN A 1 183 ? 2.000 3.858 -16.151 1.00 94.06 183 GLN A CA 1
ATOM 1457 C C . GLN A 1 183 ? 2.388 4.545 -17.463 1.00 94.06 183 GLN A C 1
ATOM 1459 O O . GLN A 1 183 ? 2.265 3.947 -18.533 1.00 94.06 183 GLN A O 1
ATOM 1464 N N . LYS A 1 184 ? 2.873 5.790 -17.390 1.00 93.38 184 LYS A N 1
ATOM 1465 C CA . LYS A 1 184 ? 3.330 6.549 -18.564 1.00 93.38 184 LYS A CA 1
ATOM 1466 C C . LYS A 1 184 ? 4.618 5.972 -19.141 1.00 93.38 184 LYS A C 1
ATOM 1468 O O . LYS A 1 184 ? 4.718 5.820 -20.352 1.00 93.38 184 LYS A O 1
ATOM 1473 N N . MET A 1 185 ? 5.570 5.645 -18.273 1.00 92.12 185 MET A N 1
ATOM 1474 C CA . MET A 1 185 ? 6.899 5.154 -18.630 1.00 92.12 185 MET A CA 1
ATOM 1475 C C . MET A 1 185 ? 6.834 3.835 -19.405 1.00 92.12 185 MET A C 1
ATOM 1477 O O . MET A 1 185 ? 7.400 3.734 -20.486 1.00 92.12 185 MET A O 1
ATOM 1481 N N . PHE A 1 186 ? 6.069 2.865 -18.903 1.00 92.25 186 PHE A N 1
ATOM 1482 C CA . PHE A 1 186 ? 5.937 1.541 -19.524 1.00 92.25 186 PHE A CA 1
ATOM 1483 C C . PHE A 1 186 ? 4.737 1.442 -20.483 1.00 92.25 186 PHE A C 1
ATOM 1485 O O . PHE A 1 186 ? 4.521 0.415 -21.139 1.00 92.25 186 PHE A O 1
ATOM 1492 N N . ASN A 1 187 ? 3.941 2.515 -20.585 1.00 93.94 187 ASN A N 1
ATOM 1493 C CA . ASN A 1 187 ? 2.689 2.576 -21.340 1.00 93.94 187 ASN A CA 1
ATOM 1494 C C . ASN A 1 187 ? 1.774 1.364 -21.027 1.00 93.94 187 ASN A C 1
ATOM 1496 O O . ASN A 1 187 ? 1.273 0.671 -21.920 1.00 93.94 187 ASN A O 1
ATOM 1500 N N . ALA A 1 188 ? 1.627 1.069 -19.735 1.00 92.88 188 ALA A N 1
ATOM 1501 C CA . ALA A 1 188 ? 0.984 -0.125 -19.190 1.00 92.88 188 ALA A CA 1
ATOM 1502 C C . ALA A 1 188 ? 0.178 0.227 -17.933 1.00 92.88 188 ALA A C 1
ATOM 1504 O O . ALA A 1 188 ? 0.521 1.159 -17.210 1.00 92.88 188 ALA A O 1
ATOM 1505 N N . SER A 1 189 ? -0.885 -0.519 -17.634 1.00 90.38 189 SER A N 1
ATOM 1506 C CA . SER A 1 189 ? -1.526 -0.421 -16.321 1.00 90.38 189 SER A CA 1
ATOM 1507 C C . SER A 1 189 ? -0.615 -1.016 -15.251 1.00 90.38 189 SER A C 1
ATOM 1509 O O . SER A 1 189 ? -0.025 -2.070 -15.468 1.00 90.38 189 SER A O 1
ATOM 1511 N N . VAL A 1 190 ? -0.530 -0.369 -14.092 1.00 92.50 190 VAL A N 1
ATOM 1512 C CA . VAL A 1 190 ? 0.272 -0.848 -12.960 1.00 92.50 190 VAL A CA 1
ATOM 1513 C C . VAL A 1 190 ? -0.589 -1.705 -12.042 1.00 92.50 190 VAL A C 1
ATOM 1515 O O . VAL A 1 190 ? -1.666 -1.279 -11.624 1.00 92.50 190 VAL A O 1
ATOM 1518 N N . GLU A 1 191 ? -0.085 -2.890 -11.720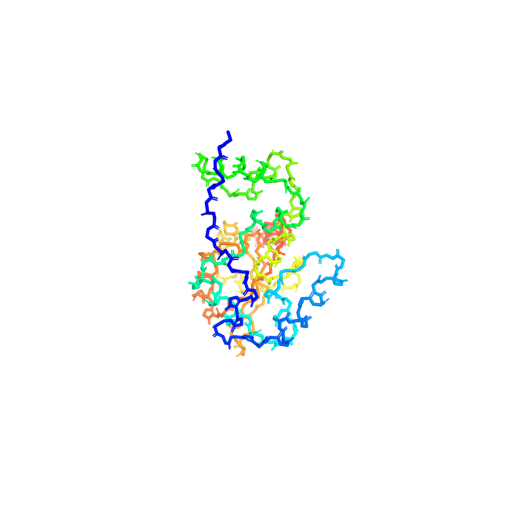 1.00 93.38 191 GLU A N 1
ATOM 1519 C CA . GLU A 1 191 ? -0.607 -3.777 -10.688 1.00 93.38 191 GLU A CA 1
ATOM 1520 C C . GLU A 1 191 ? 0.342 -3.738 -9.477 1.00 93.38 191 GLU A C 1
ATOM 1522 O O . GLU A 1 191 ? 1.435 -4.314 -9.531 1.00 93.38 191 GLU A O 1
ATOM 1527 N N . PRO A 1 192 ? -0.020 -2.998 -8.411 1.00 92.62 192 PRO A N 1
ATOM 1528 C CA . PRO A 1 192 ? 0.852 -2.802 -7.264 1.00 92.62 192 PRO A CA 1
ATOM 1529 C C . PRO A 1 192 ? 0.714 -3.925 -6.229 1.00 92.62 192 PRO A C 1
ATOM 1531 O O . PRO A 1 192 ? -0.389 -4.315 -5.847 1.00 92.62 192 PRO A O 1
ATOM 1534 N N . PHE A 1 193 ? 1.854 -4.352 -5.699 1.00 93.88 193 PHE A N 1
ATOM 1535 C CA . PHE A 1 193 ? 1.992 -5.204 -4.521 1.00 93.88 193 PHE A CA 1
ATOM 1536 C C . PHE A 1 193 ? 2.780 -4.454 -3.448 1.00 93.88 193 PHE A C 1
ATOM 1538 O O . PHE A 1 193 ? 3.686 -3.681 -3.766 1.00 93.88 193 PHE A O 1
ATOM 1545 N N . ILE A 1 194 ? 2.473 -4.687 -2.170 1.00 93.31 194 ILE A N 1
ATOM 1546 C CA . ILE A 1 194 ? 3.240 -4.078 -1.076 1.00 93.31 194 ILE A CA 1
ATOM 1547 C C . ILE A 1 194 ? 4.418 -4.971 -0.675 1.00 93.31 194 ILE A C 1
ATOM 1549 O O . ILE A 1 194 ? 4.261 -6.169 -0.426 1.00 93.31 194 ILE A O 1
ATOM 1553 N N . GLY A 1 195 ? 5.609 -4.380 -0.626 1.00 92.44 195 GLY A N 1
ATOM 1554 C CA . GLY A 1 195 ? 6.842 -5.040 -0.207 1.00 92.44 195 GLY A CA 1
ATOM 1555 C C . GLY A 1 195 ? 7.210 -4.741 1.249 1.00 92.44 195 GLY A C 1
ATOM 1556 O O . GLY A 1 195 ? 6.754 -3.741 1.809 1.00 92.44 195 GLY A O 1
ATOM 1557 N N . PRO A 1 196 ? 8.062 -5.569 1.882 1.00 88.75 196 PRO A N 1
ATOM 1558 C CA . PRO A 1 196 ? 8.660 -5.230 3.167 1.00 88.75 196 PRO A CA 1
ATOM 1559 C C . PRO A 1 196 ? 9.453 -3.915 3.101 1.00 88.75 196 PRO A C 1
ATOM 1561 O O . PRO A 1 196 ? 10.063 -3.621 2.069 1.00 88.75 196 PRO A O 1
ATOM 1564 N N . PRO A 1 197 ? 9.531 -3.147 4.201 1.00 87.81 197 PRO A N 1
ATOM 1565 C CA . PRO A 1 197 ? 10.372 -1.956 4.252 1.00 87.81 197 PRO A CA 1
ATOM 1566 C C . PRO A 1 197 ? 11.831 -2.276 3.897 1.00 87.81 197 PRO A C 1
ATOM 1568 O O . PRO A 1 197 ? 12.404 -3.237 4.406 1.00 87.81 197 PRO A O 1
ATOM 1571 N N . GLY A 1 198 ? 12.437 -1.461 3.036 1.00 90.12 198 GLY A N 1
ATOM 1572 C CA . GLY A 1 198 ? 13.815 -1.616 2.562 1.00 90.12 198 GLY A CA 1
ATOM 1573 C C . GLY A 1 198 ? 14.029 -2.665 1.467 1.00 90.12 198 GLY A C 1
ATOM 1574 O O . GLY A 1 198 ? 15.154 -2.784 0.980 1.00 90.12 198 GLY A O 1
ATOM 1575 N N . VAL A 1 199 ? 12.998 -3.411 1.047 1.00 90.69 199 VAL A N 1
ATOM 1576 C CA . VAL A 1 199 ? 13.161 -4.475 0.039 1.00 90.69 199 VAL A CA 1
ATOM 1577 C C . VAL A 1 199 ? 13.629 -3.936 -1.313 1.00 90.69 199 VAL A C 1
ATOM 1579 O O . VAL A 1 199 ? 14.440 -4.575 -1.981 1.00 90.69 199 VAL A O 1
ATOM 1582 N N . THR A 1 200 ? 13.164 -2.747 -1.706 1.00 91.19 200 THR A N 1
ATOM 1583 C CA . THR A 1 200 ? 13.529 -2.140 -2.991 1.00 91.19 200 THR A CA 1
ATOM 1584 C C . THR A 1 200 ? 15.012 -1.794 -3.016 1.00 91.19 200 THR A C 1
ATOM 1586 O O . THR A 1 200 ? 15.718 -2.144 -3.957 1.00 91.19 200 THR A O 1
ATOM 1589 N N . GLU A 1 201 ? 15.495 -1.149 -1.955 1.00 90.88 201 GLU A N 1
ATOM 1590 C CA . GLU A 1 201 ? 16.908 -0.806 -1.785 1.00 90.88 201 GLU A CA 1
ATOM 1591 C C . GLU A 1 201 ? 17.788 -2.063 -1.802 1.00 90.88 201 GLU A C 1
ATOM 1593 O O . GLU A 1 201 ? 18.778 -2.121 -2.529 1.00 90.88 201 GLU A O 1
ATOM 1598 N N . PHE A 1 202 ? 17.390 -3.091 -1.046 1.00 91.12 202 PHE A N 1
ATOM 1599 C CA . PHE A 1 202 ? 18.095 -4.368 -0.991 1.00 91.12 202 PHE A CA 1
ATOM 1600 C C . PHE A 1 202 ? 18.221 -5.020 -2.375 1.00 91.12 202 PHE A C 1
ATOM 1602 O O . PHE A 1 202 ? 19.324 -5.384 -2.779 1.00 91.12 202 PHE A O 1
ATOM 1609 N N . LEU A 1 203 ? 17.118 -5.125 -3.126 1.00 90.94 203 LEU A N 1
ATOM 1610 C CA . LEU A 1 203 ? 17.124 -5.764 -4.443 1.00 90.94 203 LEU A CA 1
ATOM 1611 C C . LEU A 1 203 ? 17.900 -4.964 -5.488 1.00 90.94 203 LEU A C 1
ATOM 1613 O O . LEU A 1 203 ? 18.627 -5.559 -6.279 1.00 90.94 203 LEU A O 1
ATOM 1617 N N . LEU A 1 204 ? 17.785 -3.633 -5.493 1.00 89.44 204 LEU A N 1
ATOM 1618 C CA . LEU A 1 204 ? 18.564 -2.795 -6.407 1.00 89.44 204 LEU A CA 1
ATOM 1619 C C . LEU A 1 204 ? 20.070 -2.967 -6.159 1.00 89.44 204 LEU A C 1
ATOM 1621 O O . LEU A 1 204 ? 20.826 -3.127 -7.116 1.00 89.44 204 LEU A O 1
ATOM 1625 N N . ASN A 1 205 ? 20.500 -3.014 -4.897 1.00 89.31 205 ASN A N 1
ATOM 1626 C CA . ASN A 1 205 ? 21.900 -3.275 -4.554 1.00 89.31 205 ASN A CA 1
ATOM 1627 C C . ASN A 1 205 ? 22.320 -4.692 -4.966 1.00 89.31 205 ASN A C 1
ATOM 1629 O O . ASN A 1 205 ? 23.353 -4.871 -5.602 1.00 89.31 205 ASN A O 1
ATOM 1633 N N . GLU A 1 206 ? 21.499 -5.711 -4.704 1.00 87.50 206 GLU A N 1
ATOM 1634 C CA . GLU A 1 206 ? 21.820 -7.089 -5.099 1.00 87.50 206 GLU A CA 1
ATOM 1635 C C . GLU A 1 206 ? 21.932 -7.262 -6.628 1.00 87.50 206 GLU A C 1
ATOM 1637 O O . GLU A 1 206 ? 22.745 -8.052 -7.114 1.00 87.50 206 GLU A O 1
ATOM 1642 N N . ILE A 1 207 ? 21.139 -6.516 -7.401 1.00 86.00 207 ILE A N 1
ATOM 1643 C CA . ILE A 1 207 ? 21.149 -6.564 -8.868 1.00 86.00 207 ILE A CA 1
ATOM 1644 C C . ILE A 1 207 ? 22.337 -5.781 -9.448 1.00 86.00 207 ILE A C 1
ATOM 1646 O O . ILE A 1 207 ? 22.965 -6.265 -10.396 1.00 86.00 207 ILE A O 1
ATOM 1650 N N . PHE A 1 208 ? 22.668 -4.608 -8.892 1.00 79.31 208 PHE A N 1
ATOM 1651 C CA . PHE A 1 208 ? 23.630 -3.675 -9.495 1.00 79.31 208 PHE A CA 1
ATOM 1652 C C . PHE A 1 208 ? 25.001 -3.592 -8.806 1.00 79.31 208 PHE A C 1
ATOM 1654 O O . PHE A 1 208 ? 25.992 -3.357 -9.498 1.00 79.31 208 PHE A O 1
ATOM 1661 N N . ASP A 1 209 ? 25.132 -3.859 -7.504 1.00 68.00 209 ASP A N 1
ATOM 1662 C CA . ASP A 1 209 ? 26.439 -3.784 -6.820 1.00 68.00 209 ASP A CA 1
ATOM 1663 C C . ASP A 1 209 ? 27.355 -4.974 -7.155 1.00 68.00 209 ASP A C 1
ATOM 1665 O O . ASP A 1 209 ? 28.582 -4.859 -7.108 1.00 68.00 209 ASP A O 1
ATOM 1669 N N . VAL A 1 210 ? 26.801 -6.095 -7.634 1.00 53.22 210 VAL A N 1
ATOM 1670 C CA . VAL A 1 210 ? 27.597 -7.218 -8.176 1.00 53.22 210 VAL A CA 1
ATOM 1671 C C . VAL A 1 210 ? 28.348 -6.814 -9.463 1.00 53.22 210 VAL A C 1
ATOM 1673 O O . VAL A 1 210 ? 29.383 -7.397 -9.812 1.00 53.22 210 VAL A O 1
ATOM 1676 N N . TRP A 1 211 ? 27.889 -5.771 -10.161 1.00 47.59 211 TRP A N 1
ATOM 1677 C CA . TRP A 1 211 ? 28.515 -5.285 -11.393 1.00 47.59 211 TRP A CA 1
ATOM 1678 C C . TRP A 1 211 ? 29.815 -4.500 -11.146 1.00 47.59 211 TRP A C 1
ATOM 1680 O O . TRP A 1 211 ? 30.737 -4.597 -11.963 1.00 47.59 211 TRP A O 1
ATOM 1690 N N . TYR A 1 212 ? 29.939 -3.804 -10.008 1.00 44.53 212 TYR A N 1
ATOM 1691 C CA . TYR A 1 212 ? 31.122 -2.995 -9.664 1.00 44.53 212 TYR A CA 1
ATOM 1692 C C . TYR A 1 212 ? 32.360 -3.837 -9.315 1.00 44.53 212 TYR A C 1
ATOM 1694 O O . TYR A 1 212 ? 33.492 -3.456 -9.630 1.00 44.53 212 TYR A O 1
ATOM 1702 N N . VAL A 1 213 ? 32.161 -5.020 -8.730 1.00 46.94 213 VAL A N 1
ATOM 1703 C CA . VAL A 1 213 ? 33.263 -5.941 -8.397 1.00 46.94 213 VAL A CA 1
ATOM 1704 C C . VAL A 1 213 ? 33.769 -6.686 -9.642 1.00 46.94 213 VAL A C 1
ATOM 1706 O O . VAL A 1 213 ? 34.955 -6.981 -9.755 1.00 46.94 213 VAL A O 1
ATOM 1709 N N . SER A 1 214 ? 32.897 -6.925 -10.625 1.00 44.44 214 SER A N 1
ATOM 1710 C CA . SER A 1 214 ? 33.216 -7.754 -11.798 1.00 44.44 214 SER A CA 1
ATOM 1711 C C . SER A 1 214 ? 33.843 -6.974 -12.969 1.00 44.44 214 SER A C 1
ATOM 1713 O O . SER A 1 214 ? 34.536 -7.565 -13.797 1.00 44.44 214 SER A O 1
ATOM 1715 N N . HIS A 1 215 ? 33.641 -5.651 -13.047 1.00 44.56 215 HIS A N 1
ATOM 1716 C CA . HIS A 1 215 ? 34.125 -4.814 -14.163 1.00 44.56 215 HIS A CA 1
ATOM 1717 C C . HIS A 1 215 ? 35.327 -3.925 -13.824 1.00 44.56 215 HIS A C 1
ATOM 1719 O O . HIS A 1 215 ? 35.923 -3.334 -14.723 1.00 44.56 215 HIS A O 1
ATOM 1725 N N . SER A 1 216 ? 35.755 -3.889 -12.562 1.00 44.06 216 SER A N 1
ATOM 1726 C CA . SER A 1 216 ? 36.977 -3.197 -12.132 1.00 44.06 216 SER A CA 1
ATOM 1727 C C . SER A 1 216 ? 38.274 -3.964 -12.450 1.00 44.06 216 SER A C 1
ATOM 1729 O O . SER A 1 216 ? 39.353 -3.407 -12.296 1.00 44.06 216 SER A O 1
ATOM 1731 N N . HIS A 1 217 ? 38.191 -5.199 -12.969 1.00 43.00 217 HIS A N 1
ATOM 1732 C CA . HIS A 1 217 ? 39.353 -6.037 -13.324 1.00 43.00 217 HIS A CA 1
ATOM 1733 C C . HIS A 1 217 ? 39.570 -6.255 -14.838 1.00 43.00 217 HIS A C 1
ATOM 1735 O O . HIS A 1 217 ? 40.421 -7.051 -15.222 1.00 43.00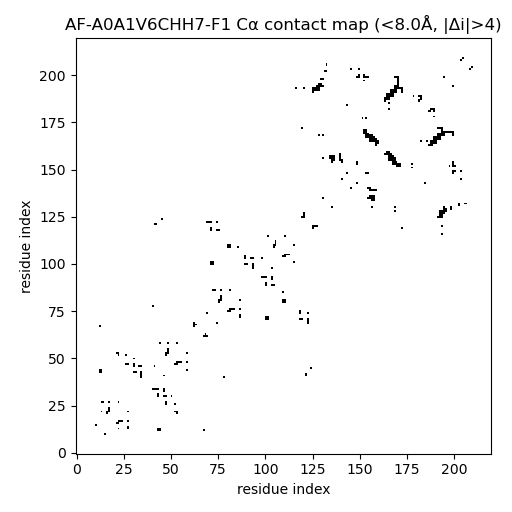 217 HIS A O 1
ATOM 1741 N N . ARG A 1 218 ? 38.833 -5.568 -15.729 1.00 42.44 218 ARG A N 1
ATOM 1742 C CA . ARG A 1 21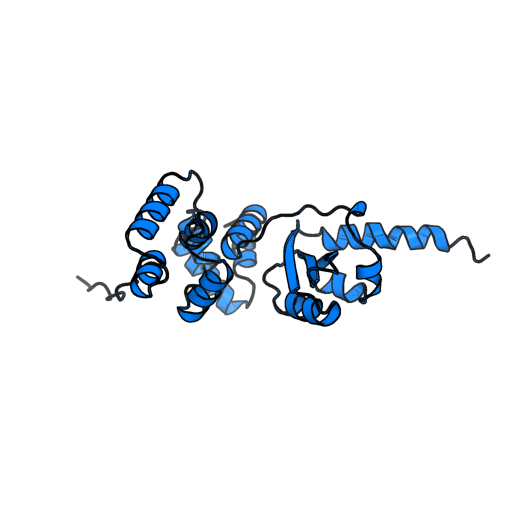8 ? 39.036 -5.662 -17.199 1.00 42.44 218 ARG A CA 1
ATOM 1743 C C . ARG A 1 218 ? 39.556 -4.384 -17.864 1.00 42.44 218 ARG A C 1
ATOM 1745 O O . ARG A 1 218 ? 39.498 -4.253 -19.084 1.00 42.44 218 ARG A O 1
ATOM 1752 N N . ARG A 1 219 ? 40.081 -3.448 -17.077 1.00 40.28 219 ARG A N 1
ATOM 1753 C CA . ARG A 1 219 ? 40.883 -2.323 -17.571 1.00 40.28 219 ARG A CA 1
ATOM 1754 C C . ARG A 1 219 ? 42.132 -2.185 -16.705 1.00 40.28 219 ARG A C 1
ATOM 1756 O O . ARG A 1 219 ? 42.185 -1.330 -15.829 1.00 40.28 219 ARG A O 1
ATOM 1763 N N . ALA A 1 220 ? 43.088 -3.069 -16.951 1.00 39.62 220 ALA A N 1
ATOM 1764 C CA . ALA A 1 220 ? 44.501 -2.878 -16.658 1.00 39.62 220 ALA A CA 1
ATOM 1765 C C . ALA A 1 220 ? 45.272 -3.296 -17.911 1.00 39.62 220 ALA A C 1
ATOM 1767 O O . ALA A 1 220 ? 44.843 -4.301 -18.528 1.00 39.62 220 ALA A O 1
#

Radius of gyration: 21.38 Å; Cα contacts (8 Å, |Δi|>4): 238; chains: 1; bounding box: 76×35×55 Å

Mean predicted aligned error: 12.74 Å